Protein AF-A0A8H7VP29-F1 (afdb_monomer_lite)

Secondary structure (DSSP, 8-state):
-B-TTT--B-SSSS-HHHHHHHHHHHHHHHHHHHHHHHHHHHHHHHHHHHHHHHHHHHHHHHHHHHHHHHHHHHHHHHHHHHHHHHHHHHHHHHHHHHHHHHHHHHHHHHHHHHHHHHHHHHHHHHHHHHHHHHHHHHHHHHHHHHHHHHTT-EE-----S--------------------------------------------------------PPP-------------PPEEETTEEE---GGGGGGS-HHHHHHHHHHHHHHHHHHHHHHT---SS-EEEETTEEEEPP---------

Radius of gyration: 70.3 Å; chains: 1; bounding box: 151×64×186 Å

Structure (mmCIF, N/CA/C/O backbone):
data_AF-A0A8H7VP29-F1
#
_entry.id   AF-A0A8H7VP29-F1
#
loop_
_atom_site.group_PDB
_atom_site.id
_atom_site.type_symbol
_atom_site.label_atom_id
_atom_site.label_alt_id
_atom_site.label_comp_id
_atom_site.label_asym_id
_atom_site.label_entity_id
_atom_site.label_seq_id
_atom_site.pdbx_PDB_ins_code
_atom_site.Cartn_x
_atom_site.Cartn_y
_atom_site.Cartn_z
_atom_site.occupancy
_atom_site.B_iso_or_equiv
_atom_site.auth_seq_id
_atom_site.auth_comp_id
_atom_site.auth_asym_id
_atom_site.auth_atom_id
_atom_site.pdbx_PDB_model_num
ATOM 1 N N . MET A 1 1 ? -76.893 -8.891 110.267 1.00 80.19 1 MET A N 1
ATOM 2 C CA . MET A 1 1 ? -75.498 -9.265 109.960 1.00 80.19 1 MET A CA 1
ATOM 3 C C . MET A 1 1 ? -74.760 -7.973 109.669 1.00 80.19 1 MET A C 1
ATOM 5 O O . MET A 1 1 ? -75.314 -7.124 108.980 1.00 80.19 1 MET A O 1
ATOM 9 N N . GLU A 1 2 ? -73.594 -7.752 110.260 1.00 86.94 2 GLU A N 1
ATOM 10 C CA . GLU A 1 2 ? -72.829 -6.523 110.017 1.00 86.94 2 GLU A CA 1
ATOM 11 C C . GLU A 1 2 ? -72.180 -6.573 108.628 1.00 86.94 2 GLU A C 1
ATOM 13 O O . GLU A 1 2 ? -71.712 -7.627 108.197 1.00 86.94 2 GLU A O 1
ATOM 18 N N . CYS A 1 3 ? -72.187 -5.450 107.903 1.00 91.06 3 CYS A N 1
ATOM 19 C CA . CYS A 1 3 ? -71.468 -5.329 106.636 1.00 91.06 3 CYS A CA 1
ATOM 20 C C . CYS A 1 3 ? -69.964 -5.462 106.888 1.00 91.06 3 CYS A C 1
ATOM 22 O O . CYS A 1 3 ? -69.424 -4.726 107.706 1.00 91.06 3 CYS A O 1
ATOM 24 N N . HIS A 1 4 ? -69.268 -6.325 106.148 1.00 91.12 4 HIS A N 1
ATOM 25 C CA . HIS A 1 4 ? -67.841 -6.570 106.394 1.00 91.12 4 HIS A CA 1
ATOM 26 C C . HIS A 1 4 ? -66.938 -5.330 106.223 1.00 91.12 4 HIS A C 1
ATOM 28 O O . HIS A 1 4 ? -65.874 -5.269 106.824 1.00 91.12 4 HIS A O 1
ATOM 34 N N . TYR A 1 5 ? -67.351 -4.341 105.423 1.00 90.62 5 TYR A N 1
ATOM 35 C CA . TYR A 1 5 ? -66.516 -3.176 105.101 1.00 90.62 5 TYR A CA 1
ATOM 36 C C . TYR A 1 5 ? -66.807 -1.932 105.943 1.00 90.62 5 TYR A C 1
ATOM 38 O O . TYR A 1 5 ? -65.893 -1.177 106.247 1.00 90.62 5 TYR A O 1
ATOM 46 N N . CYS A 1 6 ? -68.070 -1.687 106.294 1.00 93.75 6 CYS A N 1
ATOM 47 C CA . CYS A 1 6 ? -68.470 -0.490 107.047 1.00 93.75 6 CYS A CA 1
ATOM 48 C C . CYS A 1 6 ? -69.137 -0.809 108.388 1.00 93.75 6 CYS A C 1
ATOM 50 O O . CYS A 1 6 ? -69.622 0.100 109.054 1.00 93.75 6 CYS A O 1
ATOM 52 N N . HIS A 1 7 ? -69.215 -2.093 108.748 1.00 91.31 7 HIS A N 1
ATOM 53 C CA . HIS A 1 7 ? -69.746 -2.613 110.011 1.00 91.31 7 HIS A CA 1
ATOM 54 C C . HIS A 1 7 ? -71.196 -2.214 110.349 1.00 91.31 7 HIS A C 1
ATOM 56 O O . HIS A 1 7 ? -71.680 -2.479 111.442 1.00 91.31 7 HIS A O 1
ATOM 62 N N . THR A 1 8 ? -71.957 -1.644 109.406 1.00 90.50 8 THR A N 1
ATOM 63 C CA . THR A 1 8 ? -73.380 -1.329 109.627 1.00 90.50 8 THR A CA 1
ATOM 64 C C . THR A 1 8 ? -74.256 -2.580 109.569 1.00 90.50 8 THR A C 1
ATOM 66 O O . THR A 1 8 ? -74.114 -3.425 108.676 1.00 90.50 8 THR A O 1
ATOM 69 N N . LEU A 1 9 ? -75.208 -2.682 110.503 1.00 83.44 9 LEU A N 1
ATOM 70 C CA . LEU A 1 9 ? -76.165 -3.785 110.593 1.00 83.44 9 LEU A CA 1
ATOM 71 C C . LEU A 1 9 ? -77.130 -3.769 109.402 1.00 83.44 9 LEU A C 1
ATOM 73 O O . LEU A 1 9 ? -77.979 -2.893 109.276 1.00 83.44 9 LEU A O 1
ATOM 77 N N . ASN A 1 10 ? -77.013 -4.772 108.533 1.00 83.25 10 ASN A N 1
ATOM 78 C CA . ASN A 1 10 ? -77.854 -4.943 107.354 1.00 83.25 10 ASN A CA 1
ATOM 79 C C . ASN A 1 10 ? -78.443 -6.365 107.303 1.00 83.25 10 ASN A C 1
ATOM 81 O O . ASN A 1 10 ? -77.998 -7.294 107.988 1.00 83.25 10 ASN A O 1
ATOM 85 N N . ARG A 1 11 ? -79.475 -6.562 106.471 1.00 86.44 11 ARG A N 1
ATOM 86 C CA . ARG A 1 11 ? -80.088 -7.891 106.268 1.00 86.44 11 ARG A CA 1
ATOM 87 C C . ARG A 1 11 ? -79.209 -8.830 105.422 1.00 86.44 11 ARG A C 1
ATOM 89 O O . ARG A 1 11 ? -79.386 -10.040 105.489 1.00 86.44 11 ARG A O 1
ATOM 96 N N . LYS A 1 12 ? -78.271 -8.283 104.640 1.00 86.81 12 LYS A N 1
ATOM 97 C CA . LYS A 1 12 ? -77.313 -9.005 103.779 1.00 86.81 12 LYS A CA 1
ATOM 98 C C . LYS A 1 12 ? -75.881 -8.814 104.304 1.00 86.81 12 LYS A C 1
ATOM 100 O O . LYS A 1 12 ? -75.621 -7.811 104.961 1.00 86.81 12 LYS A O 1
ATOM 105 N N . PHE A 1 13 ? -74.964 -9.731 103.973 1.00 88.38 13 PHE A N 1
ATOM 106 C CA . PHE A 1 13 ? -73.544 -9.685 104.383 1.00 88.38 13 PHE A CA 1
ATOM 107 C C . PHE A 1 13 ? -72.780 -8.437 103.902 1.00 88.38 13 PHE A C 1
ATOM 109 O O . PHE A 1 13 ? -71.797 -8.035 104.517 1.00 88.38 13 PHE A O 1
ATOM 116 N N . TYR A 1 14 ? -73.250 -7.800 102.827 1.00 90.81 14 TYR A N 1
ATOM 117 C CA . TYR A 1 14 ? -72.701 -6.554 102.297 1.00 90.81 14 TYR A CA 1
ATOM 118 C C . TYR A 1 14 ? -73.832 -5.551 102.080 1.00 90.81 14 TYR A C 1
ATOM 120 O O . TYR A 1 14 ? -74.906 -5.911 101.582 1.00 90.81 14 TYR A O 1
ATOM 128 N N . CYS A 1 15 ? -73.605 -4.287 102.436 1.00 92.94 15 CYS A N 1
ATOM 129 C CA . CYS A 1 15 ? -74.536 -3.219 102.094 1.00 92.94 15 CYS A CA 1
ATOM 130 C C . CYS A 1 15 ? -74.358 -2.809 100.620 1.00 92.94 15 CYS A C 1
ATOM 132 O O . CYS A 1 15 ? -73.286 -2.967 100.032 1.00 92.94 15 CYS A O 1
ATOM 134 N N . ARG A 1 16 ? -75.423 -2.277 100.005 1.00 92.75 16 ARG A N 1
ATOM 135 C CA . ARG A 1 16 ? -75.423 -1.865 98.589 1.00 92.75 16 ARG A CA 1
ATOM 136 C C . ARG A 1 16 ? -74.341 -0.824 98.284 1.00 92.75 16 ARG A C 1
ATOM 138 O O . ARG A 1 16 ? -73.772 -0.867 97.200 1.00 92.75 16 ARG A O 1
ATOM 145 N N . GLN A 1 17 ? -74.071 0.075 99.232 1.00 91.94 17 GLN A N 1
ATOM 146 C CA . GLN A 1 17 ? -73.087 1.141 99.068 1.00 91.94 17 GLN A CA 1
ATOM 147 C C . GLN A 1 17 ? -71.664 0.576 98.987 1.00 91.94 17 GLN A C 1
ATOM 149 O O . GLN A 1 17 ? -71.007 0.781 97.978 1.00 91.94 17 GLN A O 1
ATOM 154 N N . CYS A 1 18 ? -71.241 -0.251 99.952 1.00 93.12 18 CYS A N 1
ATOM 155 C CA . CYS A 1 18 ? -69.899 -0.845 99.933 1.00 93.12 18 CYS A CA 1
ATOM 156 C C . CYS A 1 18 ? -69.649 -1.750 98.719 1.00 93.12 18 CYS A C 1
ATOM 158 O O . CYS A 1 18 ? -68.529 -1.800 98.220 1.00 93.12 18 CYS A O 1
ATOM 160 N N . LEU A 1 19 ? -70.673 -2.466 98.236 1.00 94.31 19 LEU A N 1
ATOM 161 C CA . LEU A 1 19 ? -70.544 -3.273 97.020 1.00 94.31 19 LEU A CA 1
ATOM 162 C C . LEU A 1 19 ? -70.349 -2.389 95.779 1.00 94.31 19 LEU A C 1
ATOM 164 O O . LEU A 1 19 ? -69.527 -2.710 94.927 1.00 94.31 19 LEU A O 1
ATOM 168 N N . LYS A 1 20 ? -71.091 -1.278 95.692 1.00 95.56 20 LYS A N 1
ATOM 169 C CA . LYS A 1 20 ? -70.961 -0.306 94.604 1.00 95.56 20 LYS A CA 1
ATOM 170 C C . LYS A 1 20 ? -69.590 0.370 94.636 1.00 95.56 20 LYS A C 1
ATOM 172 O O . LYS A 1 20 ? -68.909 0.351 93.624 1.00 95.56 20 LYS A O 1
ATOM 177 N N . ASP A 1 21 ? -69.149 0.840 95.802 1.00 94.00 21 ASP A N 1
ATOM 178 C CA . ASP A 1 21 ? -67.840 1.481 95.967 1.00 94.00 21 ASP A CA 1
ATOM 179 C C . ASP A 1 21 ? -66.691 0.527 95.580 1.00 94.00 21 ASP A C 1
ATOM 181 O O . ASP A 1 21 ? -65.730 0.935 94.931 1.00 94.00 21 ASP A O 1
ATOM 185 N N . LYS A 1 22 ? -66.790 -0.771 95.921 1.00 94.62 22 LYS A N 1
ATOM 186 C CA . LYS A 1 22 ? -65.796 -1.778 95.508 1.00 94.62 22 LYS A CA 1
ATOM 187 C C . LYS A 1 22 ? -65.849 -2.115 94.023 1.00 94.62 22 LYS A C 1
ATOM 189 O O . LYS A 1 22 ? -64.792 -2.291 93.424 1.00 94.62 22 LYS A O 1
ATOM 194 N N . LEU A 1 23 ? -67.041 -2.200 93.437 1.00 95.69 23 LEU A N 1
ATOM 195 C CA . LEU A 1 23 ? -67.199 -2.392 91.997 1.00 95.69 23 LEU A CA 1
ATOM 196 C C . LEU A 1 23 ? -66.634 -1.194 91.221 1.00 95.69 23 LEU A C 1
ATOM 198 O O . LEU A 1 23 ? -65.920 -1.394 90.246 1.00 95.69 23 LEU A O 1
ATOM 202 N N . ASP A 1 24 ? -66.894 0.028 91.687 1.00 95.69 24 ASP A N 1
ATOM 203 C CA . ASP A 1 24 ? -66.372 1.264 91.100 1.00 95.69 24 ASP A CA 1
ATOM 204 C C . ASP A 1 24 ? -64.840 1.341 91.247 1.00 95.69 24 ASP A C 1
ATOM 206 O O . ASP A 1 24 ? -64.156 1.670 90.281 1.00 95.69 24 ASP A O 1
ATOM 210 N N . SER A 1 25 ? -64.281 0.943 92.400 1.00 95.75 25 SER A N 1
ATOM 211 C CA . SER A 1 25 ? -62.826 0.806 92.604 1.00 95.75 25 SER A CA 1
ATOM 212 C C . SER A 1 25 ? -62.203 -0.203 91.636 1.00 95.75 25 SER A C 1
ATOM 214 O O . SER A 1 25 ? -61.220 0.115 90.976 1.00 95.75 25 SER A O 1
ATOM 216 N N . HIS A 1 26 ? -62.790 -1.398 91.507 1.00 96.50 26 HIS A N 1
ATOM 217 C CA . HIS A 1 26 ? -62.304 -2.436 90.594 1.00 96.50 26 HIS A CA 1
ATOM 218 C C . HIS A 1 26 ? -62.418 -2.008 89.125 1.00 96.50 26 HIS A C 1
ATOM 220 O O . HIS A 1 26 ? -61.502 -2.230 88.342 1.00 96.50 26 HIS A O 1
ATOM 226 N N . ASN A 1 27 ? -63.519 -1.360 88.736 1.00 97.06 27 ASN A N 1
ATOM 227 C CA . ASN A 1 27 ? -63.661 -0.793 87.396 1.00 97.06 27 ASN A CA 1
ATOM 228 C C . ASN A 1 27 ? -62.629 0.317 87.150 1.00 97.06 27 ASN A C 1
ATOM 230 O O . ASN A 1 27 ? -62.085 0.402 86.054 1.00 97.06 27 ASN A O 1
ATOM 234 N N . GLY A 1 28 ? -62.320 1.130 88.163 1.00 97.06 28 GLY A N 1
ATOM 235 C CA . GLY A 1 28 ? -61.237 2.112 88.107 1.00 97.06 28 GLY A CA 1
ATOM 236 C C . GLY A 1 28 ? -59.867 1.466 87.881 1.00 97.06 28 GLY A C 1
ATOM 237 O O . GLY A 1 28 ? -59.122 1.915 87.013 1.00 97.06 28 GLY A O 1
ATOM 238 N N . GLU A 1 29 ? -59.559 0.385 88.601 1.00 96.81 29 GLU A N 1
ATOM 239 C CA . GLU A 1 29 ? -58.338 -0.412 88.410 1.00 96.81 29 GLU A CA 1
ATOM 240 C C . GLU A 1 29 ? -58.286 -1.052 87.012 1.00 96.81 29 GLU A C 1
ATOM 242 O O . GLU A 1 29 ? -57.253 -0.989 86.349 1.00 96.81 29 GLU A O 1
ATOM 247 N N . LEU A 1 30 ? -59.401 -1.601 86.511 1.00 97.25 30 LEU A N 1
ATOM 248 C CA . LEU A 1 30 ? -59.477 -2.146 85.150 1.00 97.25 30 LEU A CA 1
ATOM 249 C C . LEU A 1 30 ? -59.204 -1.081 84.087 1.00 97.25 30 LEU A C 1
ATOM 251 O O . LEU A 1 30 ? -58.431 -1.336 83.169 1.00 97.25 30 LEU A O 1
ATOM 255 N N . VAL A 1 31 ? -59.783 0.114 84.222 1.00 97.31 31 VAL A N 1
ATOM 256 C CA . VAL A 1 31 ? -59.527 1.225 83.294 1.00 97.31 31 VAL A CA 1
ATOM 257 C C . VAL A 1 31 ? -58.051 1.633 83.328 1.00 97.31 31 VAL A C 1
ATOM 259 O O . VAL A 1 31 ? -57.465 1.887 82.278 1.00 97.31 31 VAL A O 1
ATOM 262 N N . GLN A 1 32 ? -57.415 1.656 84.505 1.00 96.44 32 GLN A N 1
ATOM 263 C CA . GLN A 1 32 ? -55.972 1.913 84.607 1.00 96.44 32 GLN A CA 1
ATOM 264 C C . GLN A 1 32 ? -55.152 0.834 83.889 1.00 96.44 32 GLN A C 1
ATOM 266 O O . GLN A 1 32 ? -54.273 1.168 83.094 1.00 96.44 32 GLN A O 1
ATOM 271 N N . LEU A 1 33 ? -55.480 -0.445 84.094 1.00 97.12 33 LEU A N 1
ATOM 272 C CA . LEU A 1 33 ? -54.817 -1.562 83.416 1.00 97.12 33 LEU A CA 1
ATOM 273 C C . LEU A 1 33 ? -55.028 -1.535 81.896 1.00 97.12 33 LEU A C 1
ATOM 275 O O . LEU A 1 33 ? -54.110 -1.865 81.146 1.00 97.12 33 LEU A O 1
ATOM 279 N N . GLU A 1 34 ? -56.203 -1.126 81.416 1.00 97.25 34 GLU A N 1
ATOM 280 C CA . GLU A 1 34 ? -56.470 -0.945 79.985 1.00 97.25 34 GLU A CA 1
ATOM 281 C C . GLU A 1 34 ? -55.611 0.171 79.386 1.00 97.25 34 GLU A C 1
ATOM 283 O O . GLU A 1 34 ? -55.006 -0.026 78.331 1.00 97.25 34 GLU A O 1
ATOM 288 N N . VAL A 1 35 ? -55.483 1.307 80.080 1.00 97.44 35 VAL A N 1
ATOM 289 C CA . VAL A 1 35 ? -54.612 2.414 79.655 1.00 97.44 35 VAL A CA 1
ATOM 290 C C . VAL A 1 35 ? -53.144 1.981 79.626 1.00 97.44 35 VAL A C 1
ATOM 292 O O . VAL A 1 35 ? -52.433 2.286 78.666 1.00 97.44 35 VAL A O 1
ATOM 295 N N . GLU A 1 36 ? -52.676 1.248 80.638 1.00 97.75 36 GLU A N 1
ATOM 296 C CA . GLU A 1 36 ? -51.312 0.711 80.668 1.00 97.75 36 GLU A CA 1
ATOM 297 C C . GLU A 1 36 ? -51.071 -0.311 79.553 1.00 97.75 36 GLU A C 1
ATOM 299 O O . GLU A 1 36 ? -50.054 -0.234 78.857 1.00 97.75 36 GLU A O 1
ATOM 304 N N . ARG A 1 37 ? -52.022 -1.223 79.315 1.00 98.00 37 ARG A N 1
ATOM 305 C CA . ARG A 1 37 ? -51.973 -2.170 78.194 1.00 98.00 37 ARG A CA 1
ATOM 306 C C . ARG A 1 37 ? -51.872 -1.429 76.868 1.00 98.00 37 ARG A C 1
ATOM 308 O O . ARG A 1 37 ? -51.001 -1.749 76.066 1.00 98.00 37 ARG A O 1
ATOM 315 N N . ASP A 1 38 ? -52.736 -0.449 76.627 1.00 97.81 38 ASP A N 1
ATOM 316 C CA . ASP A 1 38 ? -52.759 0.291 75.365 1.00 97.81 38 ASP A CA 1
ATOM 317 C C . ASP A 1 38 ? -51.483 1.107 75.174 1.00 97.81 38 ASP A C 1
ATOM 319 O O . ASP A 1 38 ? -50.949 1.173 74.065 1.00 97.81 38 ASP A O 1
ATOM 323 N N . LYS A 1 39 ? -50.927 1.662 76.256 1.00 97.94 39 LYS A N 1
ATOM 324 C CA . LYS A 1 39 ? -49.611 2.301 76.238 1.00 97.94 39 LYS A CA 1
ATOM 325 C C . LYS A 1 39 ? -48.518 1.313 75.815 1.00 97.94 39 LYS A C 1
ATOM 327 O O . LYS A 1 39 ? -47.787 1.605 74.871 1.00 97.94 39 LYS A O 1
ATOM 332 N N . LEU A 1 40 ? -48.447 0.135 76.436 1.00 97.88 40 LEU A N 1
ATOM 333 C CA . LEU A 1 40 ? -47.457 -0.895 76.094 1.00 97.88 40 LEU A CA 1
ATOM 334 C C . LEU A 1 40 ? -47.639 -1.433 74.667 1.00 97.88 40 LEU A C 1
ATOM 336 O O . LEU A 1 40 ? -46.660 -1.628 73.948 1.00 97.88 40 LEU A O 1
ATOM 340 N N . VAL A 1 41 ? -48.882 -1.632 74.218 1.00 97.69 41 VAL A N 1
ATOM 341 C CA . VAL A 1 41 ? -49.198 -2.044 72.841 1.00 97.69 41 VAL A CA 1
ATOM 342 C C . VAL A 1 41 ? -48.759 -0.972 71.844 1.00 97.69 41 VAL A C 1
ATOM 344 O O . VAL A 1 41 ? -48.171 -1.301 70.813 1.00 97.69 41 VAL A O 1
ATOM 347 N N . ASN A 1 42 ? -48.981 0.308 72.151 1.00 97.62 42 ASN A N 1
ATOM 348 C CA . ASN A 1 42 ? -48.536 1.417 71.312 1.00 97.62 42 ASN A CA 1
ATOM 349 C C . ASN A 1 42 ? -47.005 1.519 71.251 1.00 97.62 42 ASN A C 1
ATOM 351 O O . ASN A 1 42 ? -46.455 1.691 70.161 1.00 97.62 42 ASN A O 1
ATOM 355 N N . GLU A 1 43 ? -46.310 1.367 72.379 1.00 97.88 43 GLU A N 1
ATOM 356 C CA . GLU A 1 43 ? -44.842 1.337 72.438 1.00 97.88 43 GLU A CA 1
ATOM 357 C C . GLU A 1 43 ? -44.274 0.156 71.631 1.00 97.88 43 GLU A C 1
ATOM 359 O O . GLU A 1 43 ? -43.388 0.341 70.789 1.00 97.88 43 GLU A O 1
ATOM 364 N N . ALA A 1 44 ? -44.845 -1.042 71.787 1.00 97.50 44 ALA A N 1
ATOM 365 C CA . ALA A 1 44 ? -44.473 -2.218 71.003 1.00 97.50 44 ALA A CA 1
ATOM 366 C C . ALA A 1 44 ? -44.733 -2.011 69.501 1.00 97.50 44 ALA A C 1
ATOM 368 O O . ALA A 1 44 ? -43.877 -2.323 68.669 1.00 97.50 44 ALA A O 1
ATOM 369 N N . ALA A 1 45 ? -45.875 -1.427 69.128 1.00 96.81 45 ALA A N 1
ATOM 370 C CA . ALA A 1 45 ? -46.199 -1.118 67.737 1.00 96.81 45 ALA A CA 1
ATOM 371 C C . ALA A 1 45 ? -45.226 -0.092 67.132 1.00 96.81 45 ALA A C 1
ATOM 373 O O . ALA A 1 45 ? -44.816 -0.235 65.975 1.00 96.81 45 ALA A O 1
ATOM 374 N N . GLN A 1 46 ? -44.816 0.925 67.896 1.00 96.88 46 GLN A N 1
ATOM 375 C CA . GLN A 1 46 ? -43.791 1.880 67.466 1.00 96.88 46 GLN A CA 1
ATOM 376 C C . GLN A 1 46 ? -42.431 1.199 67.271 1.00 96.88 46 GLN A C 1
ATOM 378 O O . GLN A 1 46 ? -41.775 1.434 66.252 1.00 96.88 46 GLN A O 1
ATOM 383 N N . PHE A 1 47 ? -42.037 0.308 68.183 1.00 97.25 47 PHE A N 1
ATOM 384 C CA . PHE A 1 47 ? -40.798 -0.459 68.067 1.00 97.25 47 PHE A CA 1
ATOM 385 C C . PHE A 1 47 ? -40.795 -1.404 66.852 1.00 97.25 47 PHE A C 1
ATOM 387 O O . PHE A 1 47 ? -39.801 -1.508 66.128 1.00 97.25 47 PHE A O 1
ATOM 394 N N . VAL A 1 48 ? -41.920 -2.061 66.557 1.00 96.75 48 VAL A N 1
ATOM 395 C CA . VAL A 1 48 ? -42.060 -2.903 65.357 1.00 96.75 48 VAL A CA 1
ATOM 396 C C . VAL A 1 48 ? -41.969 -2.060 64.084 1.00 96.75 48 VAL A C 1
ATOM 398 O O . VAL A 1 48 ? -41.295 -2.465 63.133 1.00 96.75 48 VAL A O 1
ATOM 401 N N . LYS A 1 49 ? -42.580 -0.868 64.053 1.00 96.31 49 LYS A N 1
ATOM 402 C CA . LYS A 1 49 ? -42.491 0.057 62.908 1.00 96.31 49 LYS A CA 1
ATOM 403 C C . LYS A 1 49 ? -41.053 0.526 62.664 1.00 96.31 49 LYS A C 1
ATOM 405 O O . LYS A 1 49 ? -40.588 0.480 61.523 1.00 96.31 49 LYS A O 1
ATOM 410 N N . SER A 1 50 ? -40.329 0.927 63.711 1.00 95.50 50 SER A N 1
ATOM 411 C CA . SER A 1 50 ? -38.929 1.361 63.587 1.00 95.50 50 SER A CA 1
ATOM 412 C C . SER A 1 50 ? -38.014 0.213 63.137 1.00 95.50 50 SER A C 1
ATOM 414 O O . SER A 1 50 ? -37.212 0.382 62.214 1.00 95.50 50 SER A O 1
ATOM 416 N N . THR A 1 51 ? -38.206 -0.984 63.696 1.00 96.69 51 THR A N 1
ATOM 417 C CA . THR A 1 51 ? -37.468 -2.198 63.313 1.00 96.69 51 THR A CA 1
ATOM 418 C C . THR A 1 51 ? -37.764 -2.612 61.869 1.00 96.69 51 THR A C 1
ATOM 420 O O . THR A 1 51 ? -36.849 -2.989 61.137 1.00 96.69 51 THR A O 1
ATOM 423 N N . SER A 1 52 ? -39.016 -2.502 61.415 1.00 96.19 52 SER A N 1
ATOM 424 C CA . SER A 1 52 ? -39.409 -2.821 60.033 1.00 96.19 52 SER A CA 1
ATOM 425 C C . SER A 1 52 ? -38.733 -1.890 59.026 1.00 96.19 52 SER A C 1
ATOM 427 O O . SER A 1 52 ? -38.169 -2.363 58.039 1.00 96.19 52 SER A O 1
ATOM 429 N N . ARG A 1 53 ? -38.686 -0.582 59.320 1.00 95.69 53 ARG A N 1
ATOM 430 C CA . ARG A 1 53 ? -37.941 0.392 58.507 1.00 95.69 53 ARG A CA 1
ATOM 431 C C . ARG A 1 53 ? -36.454 0.053 58.452 1.00 95.69 53 ARG A C 1
ATOM 433 O O . ARG A 1 53 ? -35.850 0.110 57.385 1.00 95.69 53 ARG A O 1
ATOM 440 N N . MET A 1 54 ? -35.862 -0.333 59.582 1.00 96.44 54 MET A N 1
ATOM 441 C CA . MET A 1 54 ? -34.465 -0.758 59.611 1.00 96.44 54 MET A CA 1
ATOM 442 C C . MET A 1 54 ? -34.248 -1.990 58.722 1.00 96.44 54 MET A C 1
ATOM 444 O O . MET A 1 54 ? -33.375 -1.963 57.863 1.00 96.44 54 MET A O 1
ATOM 448 N N . ARG A 1 55 ? -35.077 -3.035 58.837 1.00 96.75 55 ARG A N 1
ATOM 449 C CA . ARG A 1 55 ? -34.982 -4.232 57.977 1.00 96.75 55 ARG A CA 1
ATOM 450 C C . ARG A 1 55 ? -35.096 -3.900 56.489 1.00 96.75 55 ARG A C 1
ATOM 452 O O . ARG A 1 55 ? -34.334 -4.450 55.697 1.00 96.75 55 ARG A O 1
ATOM 459 N N . GLN A 1 56 ? -35.988 -2.981 56.121 1.00 97.25 56 GLN A N 1
ATOM 460 C CA . GLN A 1 56 ? -36.110 -2.507 54.743 1.00 97.25 56 GLN A CA 1
ATOM 461 C C . GLN A 1 56 ? -34.807 -1.857 54.259 1.00 97.25 56 GLN A C 1
ATOM 463 O O . GLN A 1 56 ? -34.268 -2.272 53.236 1.00 97.25 56 GLN A O 1
ATOM 468 N N . LEU A 1 57 ? -34.245 -0.919 55.028 1.00 96.94 57 LEU A N 1
ATOM 469 C CA . LEU A 1 57 ? -32.975 -0.266 54.683 1.00 96.94 57 LEU A CA 1
ATOM 470 C C . LEU A 1 57 ? -31.819 -1.269 54.564 1.00 96.94 57 LEU A C 1
ATOM 472 O O . LEU A 1 57 ? -30.960 -1.138 53.693 1.00 96.94 57 LEU A O 1
ATOM 476 N N . TRP A 1 58 ? -31.793 -2.295 55.415 1.00 97.88 58 TRP A N 1
ATOM 477 C CA . TRP A 1 58 ? -30.802 -3.368 55.326 1.00 97.88 58 TRP A CA 1
ATOM 478 C C . TRP A 1 58 ? -30.967 -4.207 54.054 1.00 97.88 58 TRP A C 1
ATOM 480 O O . TRP A 1 58 ? -29.967 -4.516 53.404 1.00 97.88 58 TRP A O 1
ATOM 490 N N . SER A 1 59 ? -32.202 -4.534 53.667 1.00 97.62 59 SER A N 1
ATOM 491 C CA . SER A 1 59 ? -32.491 -5.234 52.411 1.00 97.62 59 SER A CA 1
ATOM 492 C C . SER A 1 59 ? -32.092 -4.397 51.190 1.00 97.62 59 SER A C 1
ATOM 494 O O . SER A 1 59 ? -31.378 -4.889 50.317 1.00 97.62 59 SER A O 1
ATOM 496 N N . GLU A 1 60 ? -32.445 -3.110 51.162 1.00 98.06 60 GLU A N 1
ATOM 497 C CA . GLU A 1 60 ? -32.065 -2.174 50.094 1.00 98.06 60 GLU A CA 1
ATOM 498 C C . GLU A 1 60 ? -30.542 -2.017 49.983 1.00 98.06 60 GLU A C 1
ATOM 500 O O . GLU A 1 60 ? -29.979 -2.062 48.882 1.00 98.06 60 GLU A O 1
ATOM 505 N N . LYS A 1 61 ? -29.848 -1.909 51.123 1.00 98.19 61 LYS A N 1
ATOM 506 C CA . LYS A 1 61 ? -28.382 -1.884 51.180 1.00 98.19 61 LYS A CA 1
ATOM 507 C C . LYS A 1 61 ? -27.789 -3.176 50.625 1.00 98.19 61 LYS A C 1
ATOM 509 O O . LYS A 1 61 ? -26.845 -3.120 49.839 1.00 98.19 61 LYS A O 1
ATOM 514 N N . HIS A 1 62 ? -28.329 -4.334 51.001 1.00 98.19 62 HIS A N 1
ATOM 515 C CA . HIS A 1 62 ? -27.848 -5.622 50.505 1.00 98.19 62 HIS A CA 1
ATOM 516 C C . HIS A 1 62 ? -28.068 -5.771 48.991 1.00 98.19 62 HIS A C 1
ATOM 518 O O . HIS A 1 62 ? -27.153 -6.182 48.275 1.00 98.19 62 HIS A O 1
ATOM 524 N N . ASN A 1 63 ? -29.227 -5.341 48.484 1.00 98.25 63 ASN A N 1
ATOM 525 C CA . ASN A 1 63 ? -29.526 -5.302 47.052 1.00 98.25 63 ASN A CA 1
ATOM 526 C C . ASN A 1 63 ? -28.562 -4.378 46.297 1.00 98.25 63 ASN A C 1
ATOM 528 O O . ASN A 1 63 ? -28.014 -4.764 45.266 1.00 98.25 63 ASN A O 1
ATOM 532 N N . SER A 1 64 ? -28.284 -3.193 46.841 1.00 98.19 64 SER A N 1
ATOM 533 C CA . SER A 1 64 ? -27.323 -2.248 46.261 1.00 98.19 64 SER A CA 1
ATOM 534 C C . SER A 1 64 ? -25.911 -2.834 46.216 1.00 98.19 64 SER A C 1
ATOM 536 O O . SER A 1 64 ? -25.243 -2.747 45.189 1.00 98.19 64 SER A O 1
ATOM 538 N N . ILE A 1 65 ? -25.472 -3.507 47.286 1.00 98.25 65 ILE A N 1
ATOM 539 C CA . ILE A 1 65 ? -24.182 -4.213 47.322 1.00 98.25 65 ILE A CA 1
ATOM 540 C C . ILE A 1 65 ? -24.135 -5.321 46.261 1.00 98.25 65 ILE A C 1
ATOM 542 O O . ILE A 1 65 ? -23.133 -5.450 45.561 1.00 98.25 65 ILE A O 1
ATOM 546 N N . SER A 1 66 ? -25.205 -6.105 46.114 1.00 98.31 66 SER A N 1
ATOM 547 C CA . SER A 1 66 ? -25.305 -7.153 45.088 1.00 98.31 66 SER A CA 1
ATOM 548 C C . SER A 1 66 ? -25.217 -6.575 43.670 1.00 98.31 66 SER A C 1
ATOM 550 O O . SER A 1 66 ? -24.463 -7.078 42.837 1.00 98.31 66 SER A O 1
ATOM 552 N N . ASN A 1 67 ? -25.902 -5.460 43.410 1.00 98.44 67 ASN A N 1
ATOM 553 C CA . ASN A 1 67 ? -25.858 -4.776 42.118 1.00 98.44 67 ASN A CA 1
ATOM 554 C C . ASN A 1 67 ? -24.472 -4.195 41.814 1.00 98.44 67 ASN A C 1
ATOM 556 O O . ASN A 1 67 ? -23.985 -4.339 40.694 1.00 98.44 67 ASN A O 1
ATOM 560 N N . ILE A 1 68 ? -23.806 -3.600 42.810 1.00 98.38 68 ILE A N 1
ATOM 561 C CA . ILE A 1 68 ? -22.429 -3.109 42.667 1.00 98.38 68 ILE A CA 1
ATOM 562 C C . ILE A 1 68 ? -21.491 -4.266 42.319 1.00 98.38 68 ILE A C 1
ATOM 564 O O . ILE A 1 68 ? -20.698 -4.133 41.391 1.00 98.38 68 ILE A O 1
ATOM 568 N N . LYS A 1 69 ? -21.612 -5.418 42.994 1.00 98.44 69 LYS A N 1
ATOM 569 C CA . LYS A 1 69 ? -20.806 -6.610 42.684 1.00 98.44 69 LYS A CA 1
ATOM 570 C C . LYS A 1 69 ? -20.989 -7.057 41.232 1.00 98.44 69 LYS A C 1
ATOM 572 O O . LYS A 1 69 ? -20.002 -7.153 40.503 1.00 98.44 69 LYS A O 1
ATOM 577 N N . LYS A 1 70 ? -22.236 -7.204 40.773 1.00 98.44 70 LYS A N 1
ATOM 578 C CA . LYS A 1 70 ? -22.540 -7.556 39.374 1.00 98.44 70 LYS A CA 1
ATOM 579 C C . LYS A 1 70 ? -21.952 -6.548 38.382 1.00 98.44 70 LYS A C 1
ATOM 581 O O . LYS A 1 70 ? -21.337 -6.939 37.396 1.00 98.44 70 LYS A O 1
ATOM 586 N N . ALA A 1 71 ? -22.081 -5.249 38.657 1.00 98.25 71 ALA A N 1
ATOM 587 C CA . ALA A 1 71 ? -21.512 -4.205 37.806 1.00 98.25 71 ALA A CA 1
ATOM 588 C C . ALA A 1 71 ? -19.973 -4.250 37.774 1.00 98.25 71 ALA A C 1
ATOM 590 O O . ALA A 1 71 ? -19.366 -4.025 36.726 1.00 98.25 71 ALA A O 1
ATOM 591 N N . THR A 1 72 ? -19.323 -4.565 38.901 1.00 98.31 72 THR A N 1
ATOM 592 C CA . THR A 1 72 ? -17.863 -4.726 38.944 1.00 98.31 72 THR A CA 1
ATOM 593 C C . THR A 1 72 ? -17.382 -5.952 38.172 1.00 98.31 72 THR A C 1
ATOM 595 O O . THR A 1 72 ? -16.377 -5.853 37.469 1.00 98.31 72 THR A O 1
ATOM 598 N N . GLU A 1 73 ? -18.103 -7.072 38.243 1.00 98.56 73 GLU A N 1
ATOM 599 C CA . GLU A 1 73 ? -17.806 -8.285 37.472 1.00 98.56 73 GLU A CA 1
ATOM 600 C C . GLU A 1 73 ? -17.963 -8.034 35.968 1.00 98.56 73 GLU A C 1
ATOM 602 O O . GLU A 1 73 ? -17.072 -8.363 35.182 1.00 98.56 73 GLU A O 1
ATOM 607 N N . GLU A 1 74 ? -19.039 -7.356 35.568 1.00 98.38 74 GLU A N 1
ATOM 608 C CA . GLU A 1 74 ? -19.284 -7.003 34.171 1.00 98.38 74 GLU A CA 1
ATOM 609 C C . GLU A 1 74 ? -18.209 -6.058 33.620 1.00 98.38 74 GLU A C 1
ATOM 611 O O . GLU A 1 74 ? -17.663 -6.278 32.538 1.00 98.38 74 GLU A O 1
ATOM 616 N N . LYS A 1 75 ? -17.811 -5.049 34.403 1.00 98.38 75 LYS A N 1
ATOM 617 C CA . LYS A 1 75 ? -16.692 -4.167 34.048 1.00 98.38 75 LYS A CA 1
ATOM 618 C C . LYS A 1 75 ? -15.395 -4.956 33.840 1.00 98.38 75 LYS A C 1
ATOM 620 O O . LYS A 1 75 ? -14.648 -4.672 32.904 1.00 98.38 75 LYS A O 1
ATOM 625 N N . GLN A 1 76 ? -15.106 -5.937 34.697 1.00 98.62 76 GLN A N 1
ATOM 626 C CA . GLN A 1 76 ? -13.924 -6.789 34.538 1.00 98.62 76 GLN A CA 1
ATOM 627 C C . GLN A 1 76 ? -14.003 -7.649 33.273 1.00 98.62 76 GLN A C 1
ATOM 629 O O . GLN A 1 76 ? -12.991 -7.802 32.586 1.00 98.62 76 GLN A O 1
ATOM 634 N N . ARG A 1 77 ? -15.186 -8.179 32.942 1.00 98.69 77 ARG A N 1
ATOM 635 C CA . ARG A 1 77 ? -15.421 -8.937 31.706 1.00 98.69 77 ARG A CA 1
ATOM 636 C C . ARG A 1 77 ? -15.140 -8.083 30.469 1.00 98.69 77 ARG A C 1
ATOM 638 O O . ARG A 1 77 ? -14.293 -8.457 29.660 1.00 98.69 77 ARG A O 1
ATOM 645 N N . ILE A 1 78 ? -15.749 -6.900 30.387 1.00 98.38 78 ILE A N 1
ATOM 646 C CA . ILE A 1 78 ? -15.557 -5.959 29.272 1.00 98.38 78 ILE A CA 1
ATOM 647 C C . ILE A 1 78 ? -14.086 -5.538 29.147 1.00 98.38 78 ILE A C 1
ATOM 649 O O . ILE A 1 78 ? -13.551 -5.460 28.041 1.00 98.38 78 ILE A O 1
ATOM 653 N N . ASN A 1 79 ? -13.392 -5.303 30.265 1.00 98.19 79 ASN A N 1
ATOM 654 C CA . ASN A 1 79 ? -11.967 -4.967 30.235 1.00 98.19 79 ASN A CA 1
ATOM 655 C C . ASN A 1 79 ? -11.119 -6.095 29.629 1.00 98.19 79 ASN A C 1
ATOM 657 O O . ASN A 1 79 ? -10.273 -5.820 28.778 1.00 98.19 79 ASN A O 1
ATOM 661 N N . LYS A 1 80 ? -11.373 -7.357 29.999 1.00 98.56 80 LYS A N 1
ATOM 662 C CA . LYS A 1 80 ? -10.672 -8.517 29.420 1.00 98.56 80 LYS A CA 1
ATOM 663 C C . LYS A 1 80 ? -10.926 -8.643 27.916 1.00 98.56 80 LYS A C 1
ATOM 665 O O . LYS A 1 80 ? -9.991 -8.891 27.155 1.00 98.56 80 LYS A O 1
ATOM 670 N N . GLU A 1 81 ? -12.164 -8.436 27.476 1.00 98.44 81 GLU A N 1
ATOM 671 C CA . GLU A 1 81 ? -12.521 -8.452 26.051 1.00 98.44 81 GLU A CA 1
ATOM 672 C C . GLU A 1 81 ? -11.847 -7.307 25.279 1.00 98.44 81 GLU A C 1
ATOM 674 O O . GLU A 1 81 ? -11.289 -7.525 24.201 1.00 98.44 81 GLU A O 1
ATOM 679 N N . SER A 1 82 ? -11.814 -6.102 25.855 1.00 98.19 82 SER A N 1
ATOM 680 C CA . SER A 1 82 ? -11.125 -4.938 25.284 1.00 98.19 82 SER A CA 1
ATOM 681 C C . SER A 1 82 ? -9.620 -5.179 25.145 1.00 98.19 82 SER A C 1
ATOM 683 O O . SER A 1 82 ? -9.031 -4.891 24.101 1.00 98.19 82 SER A O 1
ATOM 685 N N . GLU A 1 83 ? -8.982 -5.769 26.156 1.00 98.56 83 GLU A N 1
ATOM 686 C CA . GLU A 1 83 ? -7.571 -6.157 26.094 1.00 98.56 83 GLU A CA 1
ATOM 687 C C . GLU A 1 83 ? -7.306 -7.218 25.020 1.00 98.56 83 GLU A C 1
ATOM 689 O O . GLU A 1 83 ? -6.338 -7.100 24.262 1.00 98.56 83 GLU A O 1
ATOM 694 N N . ALA A 1 84 ? -8.173 -8.227 24.904 1.00 98.50 84 ALA A N 1
ATOM 695 C CA . ALA A 1 84 ? -8.075 -9.239 23.855 1.00 98.50 84 ALA A CA 1
ATOM 696 C C . ALA A 1 84 ? -8.213 -8.618 22.453 1.00 98.50 84 ALA A C 1
ATOM 698 O O . ALA A 1 84 ? -7.411 -8.910 21.560 1.00 98.50 84 ALA A O 1
ATOM 699 N N . ALA A 1 85 ? -9.166 -7.700 22.265 1.00 98.00 85 ALA A N 1
ATOM 700 C CA . ALA A 1 85 ? -9.342 -6.968 21.015 1.00 98.00 85 ALA A CA 1
ATOM 701 C C . ALA A 1 85 ? -8.119 -6.096 20.678 1.00 98.00 85 ALA A C 1
ATOM 703 O O . ALA A 1 85 ? -7.648 -6.114 19.539 1.00 98.00 85 ALA A O 1
ATOM 704 N N . ARG A 1 86 ? -7.539 -5.391 21.663 1.00 98.56 86 ARG A N 1
ATOM 705 C CA . ARG A 1 86 ? -6.301 -4.607 21.480 1.00 98.56 86 ARG A CA 1
ATOM 706 C C . ARG A 1 86 ? -5.135 -5.485 21.026 1.00 98.56 86 ARG A C 1
ATOM 708 O O . ARG A 1 86 ? -4.444 -5.116 20.077 1.00 98.56 86 ARG A O 1
ATOM 715 N N . LYS A 1 87 ? -4.948 -6.658 21.642 1.00 98.62 87 LYS A N 1
ATOM 716 C CA . LYS A 1 87 ? -3.917 -7.632 21.236 1.00 98.62 87 LYS A CA 1
ATOM 717 C C . LYS A 1 87 ? -4.136 -8.117 19.802 1.00 98.62 87 LYS A C 1
ATOM 719 O O . LYS A 1 87 ? -3.192 -8.136 19.016 1.00 98.62 87 LYS A O 1
ATOM 724 N N . ARG A 1 88 ? -5.380 -8.432 19.426 1.00 98.56 88 ARG A N 1
ATOM 725 C CA . ARG A 1 88 ? -5.729 -8.832 18.052 1.00 98.56 88 ARG A CA 1
ATOM 726 C C . ARG A 1 88 ? -5.424 -7.727 17.038 1.00 98.56 88 ARG A C 1
ATOM 728 O O . ARG A 1 88 ? -4.847 -8.003 15.991 1.00 98.56 88 ARG A O 1
ATOM 735 N N . ILE A 1 89 ? -5.753 -6.473 17.352 1.00 98.25 89 ILE A N 1
ATOM 736 C CA . ILE A 1 89 ? -5.425 -5.324 16.493 1.00 98.25 89 ILE A CA 1
ATOM 737 C C . ILE A 1 89 ? -3.906 -5.177 16.336 1.00 98.25 89 ILE A C 1
ATOM 739 O O . ILE A 1 89 ? -3.431 -4.949 15.226 1.00 98.25 89 ILE A O 1
ATOM 743 N N . GLN A 1 90 ? -3.129 -5.328 17.413 1.00 98.44 90 GLN A N 1
ATOM 744 C CA . GLN A 1 90 ? -1.663 -5.279 17.344 1.00 98.44 90 GLN A CA 1
ATOM 745 C C . GLN A 1 90 ? -1.092 -6.393 16.457 1.00 98.44 90 GLN A C 1
ATOM 747 O O . GLN A 1 90 ? -0.249 -6.116 15.607 1.00 98.44 90 GLN A O 1
ATOM 752 N N . GLN A 1 91 ? -1.591 -7.623 16.592 1.00 98.56 91 GLN A N 1
ATOM 753 C CA . GLN A 1 91 ? -1.190 -8.746 15.738 1.00 98.56 91 GLN A CA 1
ATOM 754 C C . GLN A 1 91 ? -1.486 -8.472 14.259 1.00 98.56 91 GLN A C 1
ATOM 756 O O . GLN A 1 91 ? -0.605 -8.641 13.419 1.00 98.56 9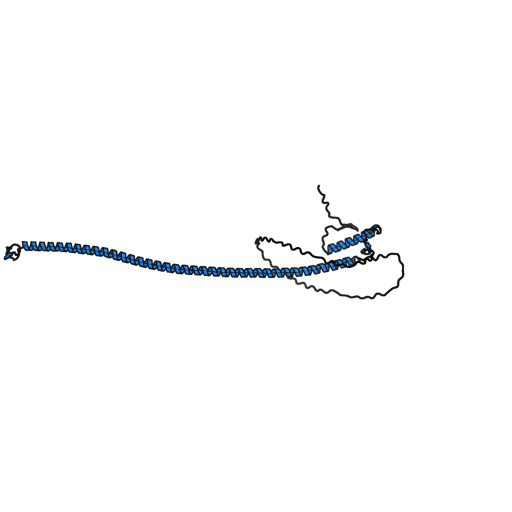1 GLN A O 1
ATOM 761 N N . LEU A 1 92 ? -2.685 -7.974 13.942 1.00 98.44 92 LEU A N 1
ATOM 762 C CA . LEU A 1 92 ? -3.058 -7.621 12.570 1.00 98.44 92 LEU A CA 1
ATOM 763 C C . LEU A 1 92 ? -2.185 -6.496 12.003 1.00 98.44 92 LEU A C 1
ATOM 765 O O . LEU A 1 92 ? -1.806 -6.547 10.837 1.00 98.44 92 LEU A O 1
ATOM 769 N N . ARG A 1 93 ? -1.815 -5.497 12.816 1.00 98.38 93 ARG A N 1
ATOM 770 C CA . ARG A 1 93 ? -0.882 -4.438 12.396 1.00 98.38 93 ARG A CA 1
ATOM 771 C C . ARG A 1 93 ? 0.492 -5.003 12.040 1.00 98.38 93 ARG A C 1
ATOM 773 O O . ARG A 1 93 ? 1.024 -4.654 10.992 1.00 98.38 93 ARG A O 1
ATOM 780 N N . ILE A 1 94 ? 1.029 -5.901 12.868 1.00 98.56 94 ILE A N 1
ATOM 781 C CA . ILE A 1 94 ? 2.305 -6.584 12.599 1.00 98.56 94 ILE A CA 1
ATOM 782 C C . ILE A 1 94 ? 2.210 -7.416 11.312 1.00 98.56 94 ILE A C 1
ATOM 784 O O . ILE A 1 94 ? 3.132 -7.415 10.499 1.00 98.56 94 ILE A O 1
ATOM 788 N N . GLU A 1 95 ? 1.092 -8.110 11.092 1.00 98.62 95 GLU A N 1
ATOM 789 C CA . GLU A 1 95 ? 0.890 -8.911 9.885 1.00 98.62 95 GLU A CA 1
ATOM 790 C C . GLU A 1 95 ? 0.799 -8.051 8.617 1.00 98.62 95 GLU A C 1
ATOM 792 O O . GLU A 1 95 ? 1.431 -8.373 7.608 1.00 98.62 95 GLU A O 1
ATOM 797 N N . ILE A 1 96 ? 0.055 -6.942 8.665 1.00 98.56 96 ILE A N 1
ATOM 798 C CA . ILE A 1 96 ? -0.039 -5.979 7.559 1.00 98.56 96 ILE A CA 1
ATOM 799 C C . ILE A 1 96 ? 1.345 -5.422 7.227 1.00 98.56 96 ILE A C 1
ATOM 801 O O . ILE A 1 96 ? 1.719 -5.391 6.055 1.00 98.56 96 ILE A O 1
ATOM 805 N N . GLU A 1 97 ? 2.124 -5.047 8.239 1.00 98.56 97 GLU A N 1
ATOM 806 C CA . GLU A 1 97 ? 3.481 -4.537 8.047 1.00 98.56 97 GLU A CA 1
ATOM 807 C C . GLU A 1 97 ? 4.395 -5.588 7.405 1.00 98.56 97 GLU A C 1
ATOM 809 O O . GLU A 1 97 ? 5.087 -5.323 6.423 1.00 98.56 97 GLU A O 1
ATOM 814 N N . LYS A 1 98 ? 4.309 -6.843 7.861 1.00 98.56 98 LYS A N 1
ATOM 815 C CA . LYS A 1 98 ? 5.025 -7.967 7.245 1.00 98.56 98 LYS A CA 1
ATOM 816 C C . LYS A 1 98 ? 4.647 -8.160 5.773 1.00 98.56 98 LYS A C 1
ATOM 818 O O . LYS A 1 98 ? 5.515 -8.480 4.961 1.00 98.56 98 LYS A O 1
ATOM 823 N N . ARG A 1 99 ? 3.370 -7.993 5.411 1.00 98.50 99 ARG A N 1
ATOM 824 C CA . ARG A 1 99 ? 2.906 -8.087 4.014 1.00 98.50 99 ARG A CA 1
ATOM 825 C C . ARG A 1 99 ? 3.409 -6.916 3.168 1.00 98.50 99 ARG A C 1
ATOM 827 O O . ARG A 1 99 ? 3.852 -7.160 2.051 1.00 98.50 99 ARG A O 1
ATOM 834 N N . ARG A 1 100 ? 3.404 -5.689 3.699 1.00 98.50 100 ARG A N 1
ATOM 835 C CA . ARG A 1 100 ? 3.965 -4.504 3.023 1.00 98.50 100 ARG A CA 1
ATOM 836 C C . ARG A 1 100 ? 5.445 -4.686 2.714 1.00 98.50 100 ARG A C 1
ATOM 838 O O . ARG A 1 100 ? 5.824 -4.573 1.556 1.00 98.50 100 ARG A O 1
ATOM 845 N N . ASN A 1 101 ? 6.229 -5.118 3.699 1.00 98.44 101 ASN A N 1
ATOM 846 C CA . ASN A 1 101 ? 7.656 -5.389 3.514 1.00 98.44 101 ASN A CA 1
ATOM 847 C C . ASN A 1 101 ? 7.912 -6.492 2.475 1.00 98.44 101 ASN A C 1
ATOM 849 O O . ASN A 1 101 ? 8.874 -6.430 1.715 1.00 98.44 101 ASN A O 1
ATOM 853 N N . ARG A 1 102 ? 7.048 -7.515 2.406 1.00 98.44 102 ARG A N 1
ATOM 854 C CA . ARG A 1 102 ? 7.136 -8.542 1.354 1.00 98.44 102 ARG A CA 1
ATOM 855 C C . ARG A 1 102 ? 6.870 -7.967 -0.034 1.00 98.44 102 ARG A C 1
ATOM 857 O O . ARG A 1 102 ? 7.627 -8.286 -0.943 1.00 98.44 102 ARG A O 1
ATOM 864 N N . LEU A 1 103 ? 5.828 -7.152 -0.190 1.00 98.25 103 LEU A N 1
ATOM 865 C CA . LEU A 1 103 ? 5.502 -6.517 -1.470 1.00 98.25 103 LEU A CA 1
ATOM 866 C C . LEU A 1 103 ? 6.618 -5.571 -1.918 1.00 98.25 103 LEU A C 1
ATOM 868 O O . LEU A 1 103 ? 7.083 -5.687 -3.043 1.00 98.25 103 LEU A O 1
ATOM 872 N N . GLU A 1 104 ? 7.130 -4.736 -1.015 1.00 98.25 104 GLU A N 1
ATOM 873 C CA . GLU A 1 104 ? 8.246 -3.834 -1.308 1.00 98.25 104 GLU A CA 1
ATOM 874 C C . GLU A 1 104 ? 9.504 -4.594 -1.757 1.00 98.25 104 GLU A C 1
ATOM 876 O O . GLU A 1 104 ? 10.176 -4.196 -2.707 1.00 98.25 104 GLU A O 1
ATOM 881 N N . ASN A 1 105 ? 9.809 -5.730 -1.121 1.00 97.81 105 ASN A N 1
ATOM 882 C CA . ASN A 1 105 ? 10.931 -6.573 -1.532 1.00 97.81 105 ASN A CA 1
ATOM 883 C C . ASN A 1 105 ? 10.729 -7.192 -2.928 1.00 97.81 105 ASN A C 1
ATOM 885 O O . ASN A 1 105 ? 11.697 -7.299 -3.681 1.00 97.81 105 ASN A O 1
ATOM 889 N N . VAL A 1 106 ? 9.501 -7.594 -3.277 1.00 98.12 106 VAL A N 1
ATOM 890 C CA . VAL A 1 106 ? 9.174 -8.112 -4.618 1.00 98.12 106 VAL A CA 1
ATOM 891 C C . VAL A 1 106 ? 9.295 -7.006 -5.663 1.00 98.12 106 VAL A C 1
ATOM 893 O O . VAL A 1 106 ? 9.940 -7.213 -6.689 1.00 98.12 106 VAL A O 1
ATOM 896 N N . ASP A 1 107 ? 8.754 -5.821 -5.381 1.00 98.00 107 ASP A N 1
ATOM 897 C CA . ASP A 1 107 ? 8.836 -4.667 -6.277 1.00 98.00 107 ASP A CA 1
ATOM 898 C C . ASP A 1 107 ? 10.291 -4.253 -6.519 1.00 98.00 107 ASP A C 1
ATOM 900 O O . ASP A 1 107 ? 10.694 -4.040 -7.664 1.00 98.00 107 ASP A O 1
ATOM 904 N N . ARG A 1 108 ? 11.119 -4.217 -5.464 1.00 97.75 108 ARG A N 1
ATOM 905 C CA . ARG A 1 108 ? 12.557 -3.942 -5.592 1.00 97.75 108 ARG A CA 1
ATOM 906 C C . ARG A 1 108 ? 13.254 -4.979 -6.475 1.00 97.75 108 ARG A C 1
ATOM 908 O O . ARG A 1 108 ? 13.991 -4.595 -7.377 1.00 97.75 108 ARG A O 1
ATOM 915 N N . CYS A 1 109 ? 12.975 -6.266 -6.270 1.00 97.38 109 CYS A N 1
ATOM 916 C CA . CYS A 1 109 ? 13.547 -7.343 -7.081 1.00 97.38 109 CYS A CA 1
ATOM 917 C C . CYS A 1 109 ? 13.135 -7.240 -8.562 1.00 97.38 109 CYS A C 1
ATOM 919 O O . CYS A 1 109 ? 13.965 -7.427 -9.452 1.00 97.38 109 CYS A O 1
ATOM 921 N N . HIS A 1 110 ? 11.877 -6.890 -8.847 1.00 97.56 110 HIS A N 1
ATOM 922 C CA . HIS A 1 110 ? 11.416 -6.664 -10.218 1.00 97.56 110 HIS A CA 1
ATOM 923 C C . HIS A 1 110 ? 12.116 -5.479 -10.885 1.00 97.56 110 HIS A C 1
ATOM 925 O O . HIS A 1 110 ? 12.505 -5.586 -12.047 1.00 97.56 110 HIS A O 1
ATOM 931 N N . ILE A 1 111 ? 12.302 -4.371 -10.162 1.00 97.56 111 ILE A N 1
ATOM 932 C CA . ILE A 1 111 ? 13.018 -3.200 -10.681 1.00 97.56 111 ILE A CA 1
ATOM 933 C C . ILE A 1 111 ? 14.479 -3.555 -10.970 1.00 97.56 111 ILE A C 1
ATOM 935 O O . ILE A 1 111 ? 14.971 -3.240 -12.051 1.00 97.56 111 ILE A O 1
ATOM 939 N N . GLU A 1 112 ? 15.159 -4.240 -10.048 1.00 97.38 112 GLU A N 1
ATOM 940 C CA . GLU A 1 112 ? 16.549 -4.678 -10.230 1.00 97.38 112 GLU A CA 1
ATOM 941 C C . GLU A 1 112 ? 16.697 -5.578 -11.462 1.00 97.38 112 GLU A C 1
ATOM 943 O O . GLU A 1 112 ? 17.562 -5.331 -12.302 1.00 97.38 112 GLU A O 1
ATOM 948 N N . LYS A 1 113 ? 15.799 -6.555 -11.629 1.00 97.62 113 LYS A N 1
ATOM 949 C CA . LYS A 1 113 ? 15.800 -7.444 -12.795 1.00 97.62 113 LYS A CA 1
ATOM 950 C C . LYS A 1 113 ? 15.532 -6.693 -14.103 1.00 97.62 113 LYS A C 1
ATOM 952 O O . LYS A 1 113 ? 16.249 -6.892 -15.078 1.00 97.62 113 LYS A O 1
ATOM 957 N N . ALA A 1 114 ? 14.550 -5.791 -14.122 1.00 97.81 114 ALA A N 1
ATOM 958 C CA . ALA A 1 114 ? 14.244 -4.984 -15.304 1.00 97.81 114 ALA A CA 1
ATOM 959 C C . ALA A 1 114 ? 15.409 -4.054 -15.691 1.00 97.81 114 ALA A C 1
ATOM 961 O O . ALA A 1 114 ? 15.680 -3.850 -16.876 1.00 97.81 114 ALA A O 1
ATOM 962 N N . MET A 1 115 ? 16.122 -3.502 -14.704 1.00 97.12 115 MET A N 1
ATOM 963 C CA . MET A 1 115 ? 17.338 -2.726 -14.946 1.00 97.12 115 MET A CA 1
ATOM 964 C C . MET A 1 115 ? 18.460 -3.600 -15.506 1.00 97.12 115 MET A C 1
ATOM 966 O O . MET A 1 115 ? 19.114 -3.190 -16.464 1.00 97.12 115 MET A O 1
ATOM 970 N N . GLU A 1 116 ? 18.667 -4.796 -14.955 1.00 98.00 116 GLU A N 1
ATOM 971 C CA . GLU A 1 116 ? 19.658 -5.745 -15.463 1.00 98.00 116 GLU A CA 1
ATOM 972 C C . GLU A 1 116 ? 19.379 -6.110 -16.931 1.00 98.00 116 GLU A C 1
ATOM 974 O O . GLU A 1 116 ? 20.274 -6.003 -17.774 1.00 98.00 116 GLU A O 1
ATOM 979 N N . ASP A 1 117 ? 18.134 -6.443 -17.268 1.00 96.81 117 ASP A N 1
ATOM 980 C CA . ASP A 1 117 ? 17.731 -6.776 -18.637 1.00 96.81 117 ASP A CA 1
ATOM 981 C C . ASP A 1 117 ? 17.938 -5.582 -19.592 1.00 96.81 117 ASP A C 1
ATOM 983 O O . ASP A 1 117 ? 18.578 -5.720 -20.636 1.00 96.81 117 ASP A O 1
ATOM 987 N N . CYS A 1 118 ? 17.547 -4.371 -19.180 1.00 98.19 118 CYS A N 1
ATOM 988 C CA . CYS A 1 118 ? 17.791 -3.145 -19.949 1.00 98.19 118 CYS A CA 1
ATOM 989 C C . CYS A 1 118 ? 19.293 -2.884 -20.183 1.00 98.19 118 CYS A C 1
ATOM 991 O O . CYS A 1 118 ? 19.706 -2.482 -21.275 1.00 98.19 118 CYS A O 1
ATOM 993 N N . THR A 1 119 ? 20.151 -3.143 -19.189 1.00 97.69 119 THR A N 1
ATOM 994 C CA . THR A 1 119 ? 21.603 -2.985 -19.369 1.00 97.69 119 THR A CA 1
ATOM 995 C C . THR A 1 119 ? 22.182 -3.977 -20.375 1.00 97.69 119 THR A C 1
ATOM 997 O O . THR A 1 119 ? 23.043 -3.585 -21.170 1.00 97.69 119 THR A O 1
ATOM 1000 N N . LYS A 1 120 ? 21.690 -5.224 -20.396 1.00 97.88 120 LYS A N 1
ATOM 1001 C CA . LYS A 1 120 ? 22.079 -6.235 -21.392 1.00 97.88 120 LYS A CA 1
ATOM 1002 C C . LYS A 1 120 ? 21.662 -5.807 -22.797 1.00 97.88 120 LYS A C 1
ATOM 1004 O O . LYS A 1 120 ? 22.490 -5.856 -23.708 1.00 97.88 120 LYS A O 1
ATOM 1009 N N . ASP A 1 121 ? 20.447 -5.289 -22.958 1.00 97.81 121 ASP A N 1
ATOM 1010 C CA . ASP A 1 121 ? 19.957 -4.788 -24.247 1.00 97.81 121 ASP A CA 1
ATOM 1011 C C . ASP A 1 121 ? 20.788 -3.607 -24.760 1.00 97.81 121 ASP A C 1
ATOM 1013 O O . ASP A 1 121 ? 21.203 -3.584 -25.922 1.00 97.81 121 ASP A O 1
ATOM 1017 N N . ILE A 1 122 ? 21.124 -2.651 -23.886 1.00 97.69 122 ILE A N 1
ATOM 1018 C CA . ILE A 1 122 ? 22.002 -1.524 -24.238 1.00 97.69 122 ILE A CA 1
ATOM 1019 C C . ILE A 1 122 ? 23.380 -2.027 -24.685 1.00 97.69 122 ILE A C 1
ATOM 1021 O O . ILE A 1 122 ? 23.936 -1.517 -25.663 1.00 97.69 122 ILE A O 1
ATOM 1025 N N . GLN A 1 123 ? 23.958 -3.008 -23.987 1.00 97.50 123 GLN A N 1
ATOM 1026 C CA . GLN A 1 123 ? 25.245 -3.591 -24.372 1.00 97.50 123 GLN A CA 1
ATOM 1027 C C . GLN A 1 123 ? 25.161 -4.304 -25.724 1.00 97.50 123 GLN A C 1
ATOM 1029 O O . GLN A 1 123 ? 26.033 -4.101 -26.572 1.00 97.50 123 GLN A O 1
ATOM 1034 N N . HIS A 1 124 ? 24.097 -5.070 -25.958 1.00 98.19 124 HIS A N 1
ATOM 1035 C CA . HIS A 1 124 ? 23.864 -5.750 -27.226 1.00 98.19 124 HIS A CA 1
ATOM 1036 C C . HIS A 1 124 ? 23.724 -4.751 -28.388 1.00 98.19 124 HIS A C 1
ATOM 1038 O O . HIS A 1 124 ? 24.431 -4.865 -29.392 1.00 98.19 124 HIS A O 1
ATOM 1044 N N . ILE A 1 125 ? 22.904 -3.705 -28.234 1.00 98.00 125 ILE A N 1
ATOM 1045 C CA . ILE A 1 125 ? 22.738 -2.649 -29.247 1.00 98.00 125 ILE A CA 1
ATOM 1046 C C . ILE A 1 125 ? 24.069 -1.941 -29.523 1.00 98.00 125 ILE A C 1
ATOM 1048 O O . ILE A 1 125 ? 24.408 -1.697 -30.682 1.00 98.00 125 ILE A O 1
ATOM 1052 N N . LYS A 1 126 ? 24.868 -1.650 -28.488 1.00 97.56 126 LYS A N 1
ATOM 1053 C CA . LYS A 1 126 ? 26.205 -1.055 -28.658 1.00 97.56 126 LYS A CA 1
ATOM 1054 C C . LYS A 1 126 ? 27.133 -1.944 -29.485 1.00 97.56 126 LYS A C 1
ATOM 1056 O O . LYS A 1 126 ? 27.826 -1.436 -30.366 1.00 97.56 126 LYS A O 1
ATOM 1061 N N . GLN A 1 127 ? 27.144 -3.251 -29.229 1.00 97.75 127 GLN A N 1
ATOM 1062 C CA . GLN A 1 127 ? 27.948 -4.204 -30.000 1.00 97.75 127 GLN A CA 1
ATOM 1063 C C . GLN A 1 127 ? 27.495 -4.263 -31.464 1.00 97.75 127 GLN A C 1
ATOM 1065 O O . GLN A 1 127 ? 28.333 -4.225 -32.370 1.00 97.75 127 GLN A O 1
ATOM 1070 N N . GLN A 1 128 ? 26.182 -4.287 -31.710 1.00 97.38 128 GLN A N 1
ATOM 1071 C CA . GLN A 1 128 ? 25.640 -4.256 -33.069 1.00 97.38 128 GLN A CA 1
ATOM 1072 C C . GLN A 1 128 ? 25.999 -2.960 -33.798 1.00 97.38 128 GLN A C 1
ATOM 1074 O O . GLN A 1 128 ? 26.486 -3.004 -34.929 1.00 97.38 128 GLN A O 1
ATOM 1079 N N . TRP A 1 129 ? 25.840 -1.811 -33.137 1.00 98.06 129 TRP A N 1
ATOM 1080 C CA . TRP A 1 129 ? 26.213 -0.515 -33.694 1.00 98.06 129 TRP A CA 1
ATOM 1081 C C . TRP A 1 129 ? 27.703 -0.458 -34.034 1.00 98.06 129 TRP A C 1
ATOM 1083 O O . TRP A 1 129 ? 28.062 -0.042 -35.132 1.00 98.06 129 TRP A O 1
ATOM 1093 N N . TYR A 1 130 ? 28.575 -0.950 -33.147 1.00 98.19 130 TYR A N 1
ATOM 1094 C CA . TYR A 1 130 ? 30.014 -1.012 -33.402 1.00 98.19 130 TYR A CA 1
ATOM 1095 C C . TYR A 1 130 ? 30.349 -1.887 -34.617 1.00 98.19 130 TYR A C 1
ATOM 1097 O O . TYR A 1 130 ? 31.167 -1.500 -35.455 1.00 98.19 130 TYR A O 1
ATOM 1105 N N . ARG A 1 131 ? 29.683 -3.039 -34.765 1.00 97.88 131 ARG A N 1
ATOM 1106 C CA . ARG A 1 131 ? 29.842 -3.914 -35.934 1.00 97.88 131 ARG A CA 1
ATOM 1107 C C . ARG A 1 131 ? 29.436 -3.201 -37.223 1.00 97.88 131 ARG A C 1
ATOM 1109 O O . ARG A 1 131 ? 30.219 -3.182 -38.172 1.00 97.88 131 ARG A O 1
ATOM 1116 N N . VAL A 1 132 ? 28.247 -2.597 -37.257 1.00 97.50 132 VAL A N 1
ATOM 1117 C CA . VAL A 1 132 ? 27.748 -1.859 -38.432 1.00 97.50 132 VAL A CA 1
ATOM 1118 C C . VAL A 1 132 ? 28.653 -0.671 -38.751 1.00 97.50 132 VAL A C 1
ATOM 1120 O O . VAL A 1 132 ? 28.996 -0.448 -39.913 1.00 97.50 132 VAL A O 1
ATOM 1123 N N . HIS A 1 133 ? 29.106 0.057 -37.733 1.00 95.69 133 HIS A N 1
ATOM 1124 C CA . HIS A 1 133 ? 30.037 1.166 -37.889 1.00 95.69 133 HIS A CA 1
ATOM 1125 C C . HIS A 1 133 ? 31.363 0.703 -38.503 1.00 95.69 133 HIS A C 1
ATOM 1127 O O . HIS A 1 133 ? 31.801 1.270 -39.502 1.00 95.69 133 HIS A O 1
ATOM 1133 N N . LYS A 1 134 ? 31.965 -0.374 -37.981 1.00 96.75 134 LYS A N 1
ATOM 1134 C CA . LYS A 1 134 ? 33.203 -0.958 -38.520 1.00 96.75 134 LYS A CA 1
ATOM 1135 C C . LYS A 1 134 ? 33.041 -1.384 -39.982 1.00 96.75 134 LYS A C 1
ATOM 1137 O O . LYS A 1 134 ? 33.901 -1.070 -40.801 1.00 96.75 134 LYS A O 1
ATOM 1142 N N . MET A 1 135 ? 31.928 -2.040 -40.318 1.00 96.31 135 MET A N 1
ATOM 1143 C CA . MET A 1 135 ? 31.607 -2.421 -41.699 1.00 96.31 135 MET A CA 1
ATOM 1144 C C . MET A 1 135 ? 31.466 -1.196 -42.606 1.00 96.31 135 MET A C 1
ATOM 1146 O O . MET A 1 135 ? 32.038 -1.165 -43.691 1.00 96.31 135 MET A O 1
ATOM 1150 N N . THR A 1 136 ? 30.770 -0.159 -42.140 1.00 92.81 136 THR A N 1
ATOM 1151 C CA . THR A 1 136 ? 30.573 1.091 -42.886 1.00 92.81 136 THR A CA 1
ATOM 1152 C C . THR A 1 136 ? 31.898 1.812 -43.133 1.00 92.81 136 THR A C 1
ATOM 1154 O O . THR A 1 136 ? 32.154 2.267 -44.244 1.00 92.81 136 THR A O 1
ATOM 1157 N N . VAL A 1 137 ? 32.767 1.898 -42.122 1.00 91.12 137 VAL A N 1
ATOM 1158 C CA . VAL A 1 137 ? 34.108 2.491 -42.253 1.00 91.12 137 VAL A CA 1
ATOM 1159 C C . VAL A 1 137 ? 34.965 1.684 -43.227 1.00 91.12 137 VAL A C 1
ATOM 1161 O O . VAL A 1 137 ? 35.622 2.272 -44.083 1.00 91.12 137 VAL A O 1
ATOM 1164 N N . SER A 1 138 ? 34.923 0.352 -43.149 1.00 94.38 138 SER A N 1
ATOM 1165 C CA . SER A 1 138 ? 35.647 -0.521 -44.077 1.00 94.38 138 SER A CA 1
ATOM 1166 C C . SER A 1 138 ? 35.166 -0.346 -45.517 1.00 94.38 138 SER A C 1
ATOM 1168 O O . SER A 1 138 ? 35.989 -0.174 -46.410 1.00 94.38 138 SER A O 1
ATOM 1170 N N . ALA A 1 139 ? 33.849 -0.332 -45.748 1.00 93.31 139 ALA A N 1
ATOM 1171 C CA . ALA A 1 139 ? 33.274 -0.103 -47.071 1.00 93.31 139 ALA A CA 1
ATOM 1172 C C . ALA A 1 139 ? 33.696 1.267 -47.623 1.00 93.31 139 ALA A C 1
ATOM 1174 O O . ALA A 1 139 ? 34.232 1.352 -48.724 1.00 93.31 139 ALA A O 1
ATOM 1175 N N . ARG A 1 140 ? 33.562 2.333 -46.822 1.00 89.62 140 ARG A N 1
ATOM 1176 C CA . ARG A 1 140 ? 34.022 3.680 -47.200 1.00 89.62 140 ARG A CA 1
ATOM 1177 C C . ARG A 1 140 ? 35.506 3.711 -47.559 1.00 89.62 140 ARG A C 1
ATOM 1179 O O . ARG A 1 140 ? 35.869 4.409 -48.495 1.00 89.62 140 ARG A O 1
ATOM 1186 N N . ARG A 1 141 ? 36.354 2.956 -46.852 1.00 91.19 141 ARG A N 1
ATOM 1187 C CA . ARG A 1 141 ? 37.789 2.861 -47.156 1.00 91.19 141 ARG A CA 1
ATOM 1188 C C . ARG A 1 141 ? 38.044 2.256 -48.533 1.00 91.19 141 ARG A C 1
ATOM 1190 O O . ARG A 1 141 ? 38.811 2.838 -49.289 1.00 91.19 141 ARG A O 1
ATOM 1197 N N . VAL A 1 142 ? 37.385 1.139 -48.849 1.00 93.69 142 VAL A N 1
ATOM 1198 C CA . VAL A 1 142 ? 37.478 0.496 -50.172 1.00 93.69 142 VAL A CA 1
ATOM 1199 C C . VAL A 1 142 ? 37.027 1.470 -51.253 1.00 93.69 142 VAL A C 1
ATOM 1201 O O . VAL A 1 142 ? 37.729 1.678 -52.226 1.00 93.69 142 VAL A O 1
ATOM 1204 N N . LEU A 1 143 ? 35.910 2.160 -51.041 1.00 89.56 143 LEU A N 1
ATOM 1205 C CA . LEU A 1 143 ? 35.367 3.094 -52.027 1.00 89.56 143 LEU A CA 1
ATOM 1206 C C . LEU A 1 143 ? 36.266 4.312 -52.255 1.00 89.56 143 LEU A C 1
ATOM 1208 O O . LEU A 1 143 ? 36.436 4.740 -53.390 1.00 89.56 143 LEU A O 1
ATOM 1212 N N . VAL A 1 144 ? 36.889 4.843 -51.201 1.00 89.94 144 VAL A N 1
ATOM 1213 C CA . VAL A 1 144 ? 37.915 5.885 -51.344 1.00 89.94 144 VAL A CA 1
ATOM 1214 C C . VAL A 1 144 ? 39.128 5.353 -52.108 1.00 89.94 144 VAL A C 1
ATOM 1216 O O . VAL A 1 144 ? 39.648 6.067 -52.956 1.00 89.94 144 VAL A O 1
ATOM 1219 N N . GLN A 1 145 ? 39.558 4.116 -51.852 1.00 89.94 145 GLN A N 1
ATOM 1220 C CA . GLN A 1 145 ? 40.666 3.490 -52.575 1.00 89.94 145 GLN A CA 1
ATOM 1221 C C . GLN A 1 145 ? 40.350 3.304 -54.066 1.00 89.94 145 GLN A C 1
ATOM 1223 O O . GLN A 1 145 ? 41.183 3.657 -54.893 1.00 89.94 145 GLN A O 1
ATOM 1228 N N . GLU A 1 146 ? 39.145 2.842 -54.409 1.00 91.69 146 GLU A N 1
ATOM 1229 C CA . GLU A 1 146 ? 38.681 2.734 -55.799 1.00 91.69 146 GLU A CA 1
ATOM 1230 C C . GLU A 1 146 ? 38.636 4.103 -56.481 1.00 91.69 146 GLU A C 1
ATOM 1232 O O . GLU A 1 146 ? 39.149 4.258 -57.583 1.00 91.69 146 GLU A O 1
ATOM 1237 N N . ILE A 1 147 ? 38.095 5.130 -55.810 1.00 89.12 147 ILE A N 1
ATOM 1238 C CA . ILE A 1 147 ? 38.095 6.498 -56.346 1.00 89.12 147 ILE A CA 1
ATOM 1239 C C . ILE A 1 147 ? 39.530 6.958 -56.604 1.00 89.12 147 ILE A C 1
ATOM 1241 O O . ILE A 1 147 ? 39.820 7.410 -57.700 1.00 89.12 147 ILE A O 1
ATOM 1245 N N . VAL A 1 148 ? 40.441 6.820 -55.638 1.00 87.62 148 VAL A N 1
ATOM 1246 C CA . VAL A 1 148 ? 41.847 7.217 -55.819 1.00 87.62 148 VAL A CA 1
ATOM 1247 C C . VAL A 1 148 ? 42.500 6.438 -56.966 1.00 87.62 148 VAL A C 1
ATOM 1249 O O . VAL A 1 148 ? 43.244 7.028 -57.745 1.00 87.62 148 VAL A O 1
ATOM 1252 N N . SER A 1 149 ? 42.178 5.151 -57.123 1.00 89.31 149 SER A N 1
ATOM 1253 C CA . SER A 1 149 ? 42.665 4.337 -58.238 1.00 89.31 149 SER A CA 1
ATOM 1254 C C . SER A 1 149 ? 42.131 4.813 -59.593 1.00 89.31 149 SER A C 1
ATOM 1256 O O . SER A 1 149 ? 42.886 4.804 -60.556 1.00 89.31 149 SER A O 1
ATOM 1258 N N . LEU A 1 150 ? 40.873 5.265 -59.682 1.00 90.50 150 LEU A N 1
ATOM 1259 C CA . LEU A 1 150 ? 40.283 5.796 -60.923 1.00 90.50 150 LEU A CA 1
ATOM 1260 C C . LEU A 1 150 ? 40.963 7.081 -61.418 1.00 90.50 150 LEU A C 1
ATOM 1262 O O . LEU A 1 150 ? 40.901 7.379 -62.607 1.00 90.50 150 LEU A O 1
ATOM 1266 N N . PHE A 1 151 ? 41.588 7.852 -60.525 1.00 89.69 151 PHE A N 1
ATOM 1267 C CA . PHE A 1 151 ? 42.343 9.055 -60.895 1.00 89.69 151 PHE A CA 1
ATOM 1268 C C . PHE A 1 151 ? 43.812 8.760 -61.256 1.00 89.69 151 PHE A C 1
ATOM 1270 O O . PHE A 1 151 ? 44.563 9.701 -61.515 1.00 89.69 151 PHE A O 1
ATOM 1277 N N . ASP A 1 152 ? 44.212 7.480 -61.307 1.00 85.94 152 ASP A N 1
ATOM 1278 C CA . ASP A 1 152 ? 45.550 7.019 -61.697 1.00 85.94 152 ASP A CA 1
ATOM 1279 C C . ASP A 1 152 ? 46.677 7.789 -60.991 1.00 85.94 152 ASP A C 1
ATOM 1281 O O . ASP A 1 152 ? 47.612 8.273 -61.633 1.00 85.94 152 ASP A O 1
ATOM 1285 N N . PHE A 1 153 ? 46.601 7.917 -59.660 1.00 81.06 153 PHE A N 1
ATOM 1286 C CA . PHE A 1 153 ? 47.710 8.482 -58.890 1.00 81.06 153 PHE A CA 1
ATOM 1287 C C . PHE A 1 153 ? 48.931 7.579 -59.012 1.00 81.06 153 PHE A C 1
ATOM 1289 O O . PHE A 1 153 ? 49.052 6.570 -58.314 1.00 81.06 153 PHE A O 1
ATOM 1296 N N . LYS A 1 154 ? 49.839 7.952 -59.909 1.00 78.69 154 LYS A N 1
ATOM 1297 C CA . LYS A 1 154 ? 51.114 7.271 -60.093 1.00 78.69 154 LYS A CA 1
ATOM 1298 C C . LYS A 1 154 ? 52.218 8.139 -59.495 1.00 78.69 154 LYS A C 1
ATOM 1300 O O . LYS A 1 154 ? 52.255 9.339 -59.791 1.00 78.69 154 LYS A O 1
ATOM 1305 N N . PRO A 1 155 ? 53.100 7.567 -58.654 1.00 75.06 155 PRO A N 1
ATOM 1306 C CA . PRO A 1 155 ? 54.367 8.212 -58.366 1.00 75.06 155 PRO A CA 1
ATOM 1307 C C . PRO A 1 155 ? 55.089 8.359 -59.703 1.00 75.06 155 PRO A C 1
ATOM 1309 O O . PRO A 1 155 ? 55.197 7.405 -60.481 1.00 75.06 155 PRO A O 1
ATOM 1312 N N . GLY A 1 156 ? 55.415 9.593 -60.048 1.00 64.06 156 GLY A N 1
ATOM 1313 C CA . GLY A 1 156 ? 55.992 9.905 -61.329 1.00 64.06 156 GLY A CA 1
ATOM 1314 C C . GLY A 1 156 ? 57.410 9.414 -61.395 1.00 64.06 156 GLY A C 1
ATOM 1315 O O . GLY A 1 156 ? 58.306 10.013 -60.812 1.00 64.06 156 GLY A O 1
ATOM 1316 N N . VAL A 1 157 ? 57.622 8.371 -62.186 1.00 60.66 157 VAL A N 1
ATOM 1317 C CA . VAL A 1 157 ? 58.949 8.111 -62.721 1.00 60.66 157 VAL A CA 1
ATOM 1318 C C . VAL A 1 157 ? 59.266 9.311 -63.605 1.00 60.66 157 VAL A C 1
ATOM 1320 O O . VAL A 1 157 ? 58.678 9.479 -64.672 1.00 60.66 157 VAL A O 1
ATOM 1323 N N . VAL A 1 158 ? 60.107 10.215 -63.104 1.00 57.56 158 VAL A N 1
ATOM 1324 C CA . VAL A 1 158 ? 60.658 11.300 -63.909 1.00 57.56 158 VAL A CA 1
ATOM 1325 C C . VAL A 1 158 ? 61.474 10.611 -64.992 1.00 57.56 158 VAL A C 1
ATOM 1327 O O . VAL A 1 158 ? 62.531 10.048 -64.716 1.00 57.56 158 VAL A O 1
ATOM 1330 N N . GLU A 1 159 ? 60.949 10.573 -66.215 1.00 54.34 159 GLU A N 1
ATOM 1331 C CA . GLU A 1 159 ? 61.744 10.196 -67.374 1.00 54.34 159 GLU A CA 1
ATOM 1332 C C . GLU A 1 159 ? 62.759 11.317 -67.589 1.00 54.34 159 GLU A C 1
ATOM 1334 O O . GLU A 1 159 ? 62.506 12.291 -68.304 1.00 54.34 159 GLU A O 1
ATOM 1339 N N . ASP A 1 160 ? 63.905 11.209 -66.915 1.00 50.22 160 ASP A N 1
ATOM 1340 C CA . ASP A 1 160 ? 65.082 12.002 -67.230 1.00 50.22 160 ASP A CA 1
ATOM 1341 C C . ASP A 1 160 ? 65.347 11.795 -68.723 1.00 50.22 160 ASP A C 1
ATOM 1343 O O . ASP A 1 160 ? 65.845 10.755 -69.153 1.00 50.22 160 ASP A O 1
ATOM 1347 N N . SER A 1 161 ? 64.973 12.777 -69.547 1.00 51.91 161 SER A N 1
ATOM 1348 C CA . SER A 1 161 ? 65.018 12.702 -71.013 1.00 51.91 161 SER A CA 1
ATOM 1349 C C . SER A 1 161 ? 66.457 12.717 -71.564 1.00 51.91 161 SER A C 1
ATOM 1351 O O . SER A 1 161 ? 66.719 13.219 -72.652 1.00 51.91 161 SER A O 1
ATOM 1353 N N . SER A 1 162 ? 67.433 12.225 -70.801 1.00 51.03 162 SER A N 1
ATOM 1354 C CA . SER A 1 162 ? 68.859 12.221 -71.116 1.00 51.03 162 SER A CA 1
ATOM 1355 C C . SER A 1 162 ? 69.525 10.927 -70.660 1.00 51.03 162 SER A C 1
ATOM 1357 O O . SER A 1 162 ? 70.345 10.943 -69.751 1.00 51.03 162 SER A O 1
ATOM 1359 N N . THR A 1 163 ? 69.204 9.800 -71.298 1.00 44.22 163 THR A N 1
ATOM 1360 C CA . THR A 1 163 ? 70.180 8.729 -71.596 1.00 44.22 163 THR A CA 1
ATOM 1361 C C . THR A 1 163 ? 69.548 7.658 -72.484 1.00 44.22 163 THR A C 1
ATOM 1363 O O . THR A 1 163 ? 68.846 6.762 -72.031 1.00 44.22 163 THR A O 1
ATOM 1366 N N . MET A 1 164 ? 69.831 7.725 -73.786 1.00 44.16 164 MET A N 1
ATOM 1367 C CA . MET A 1 164 ? 69.692 6.563 -74.659 1.00 44.16 164 MET A CA 1
ATOM 1368 C C . MET A 1 164 ? 70.809 5.570 -74.332 1.00 44.16 164 MET A C 1
ATOM 1370 O O . MET A 1 164 ? 71.931 5.727 -74.807 1.00 44.16 164 MET A O 1
ATOM 1374 N N . ILE A 1 165 ? 70.512 4.549 -73.530 1.00 48.91 165 ILE A N 1
ATOM 1375 C CA . ILE A 1 165 ? 71.317 3.326 -73.475 1.00 48.91 165 ILE A CA 1
ATOM 1376 C C . ILE A 1 165 ? 70.368 2.153 -73.707 1.00 48.91 165 ILE A C 1
ATOM 1378 O O . ILE A 1 165 ? 69.435 1.919 -72.944 1.00 48.91 165 ILE A O 1
ATOM 1382 N N . MET A 1 166 ? 70.597 1.455 -74.821 1.00 49.34 166 MET A N 1
ATOM 1383 C CA . MET A 1 166 ? 69.950 0.191 -75.152 1.00 49.34 166 MET A CA 1
ATOM 1384 C C . MET A 1 166 ? 70.279 -0.850 -74.083 1.00 49.34 166 MET A C 1
ATOM 1386 O O . MET A 1 166 ? 71.440 -1.232 -73.948 1.00 49.34 166 MET A O 1
ATOM 1390 N N . GLU A 1 167 ? 69.264 -1.386 -73.410 1.00 40.44 167 GLU A N 1
ATOM 1391 C CA . GLU A 1 167 ? 69.401 -2.639 -72.673 1.00 40.44 167 GLU A CA 1
ATOM 1392 C C . GLU A 1 167 ? 68.236 -3.603 -72.938 1.00 40.44 167 GLU A C 1
ATOM 1394 O O . GLU A 1 167 ? 67.116 -3.226 -73.276 1.00 40.44 167 GLU A O 1
ATOM 1399 N N . SER A 1 168 ? 68.606 -4.879 -72.882 1.00 44.94 168 SER A N 1
ATOM 1400 C CA . SER A 1 168 ? 68.003 -6.070 -73.487 1.00 44.94 168 SER A CA 1
ATOM 1401 C C . SER A 1 168 ? 66.803 -6.633 -72.697 1.00 44.94 168 SER A C 1
ATOM 1403 O O . SER A 1 168 ? 66.742 -6.452 -71.479 1.00 44.94 168 SER A O 1
ATOM 1405 N N . PRO A 1 169 ? 65.856 -7.363 -73.328 1.00 44.38 169 PRO A N 1
ATOM 1406 C CA . PRO A 1 169 ? 64.623 -7.782 -72.671 1.00 44.38 169 PRO A CA 1
ATOM 1407 C C . PRO A 1 169 ? 64.815 -9.025 -71.787 1.00 44.38 169 PRO A C 1
ATOM 1409 O O . PRO A 1 169 ? 65.456 -10.001 -72.180 1.00 44.38 169 PRO A O 1
ATOM 1412 N N . ARG A 1 170 ? 64.178 -9.029 -70.606 1.00 42.09 170 ARG A N 1
ATOM 1413 C CA . ARG A 1 170 ? 63.967 -10.231 -69.776 1.00 42.09 170 ARG A CA 1
ATOM 1414 C C . ARG A 1 170 ? 62.474 -10.528 -69.576 1.00 42.09 170 ARG A C 1
ATOM 1416 O O . ARG A 1 170 ? 61.669 -9.600 -69.562 1.00 42.09 170 ARG A O 1
ATOM 1423 N N . PRO A 1 171 ? 62.104 -11.817 -69.440 1.00 47.28 171 PRO A N 1
ATOM 1424 C CA . PRO A 1 171 ? 60.723 -12.277 -69.532 1.00 47.28 171 PRO A CA 1
ATOM 1425 C C . PRO A 1 171 ? 59.925 -12.076 -68.237 1.00 47.28 171 PRO A C 1
ATOM 1427 O O . PRO A 1 171 ? 60.435 -12.234 -67.130 1.00 47.28 171 PRO A O 1
ATOM 1430 N N . ILE A 1 172 ? 58.639 -11.780 -68.426 1.00 41.34 172 ILE A N 1
ATOM 1431 C CA . ILE A 1 172 ? 57.607 -11.599 -67.403 1.00 41.34 172 ILE A CA 1
ATOM 1432 C C . ILE A 1 172 ? 56.991 -12.962 -67.070 1.00 41.34 172 ILE A C 1
ATOM 1434 O O . ILE A 1 172 ? 56.458 -13.637 -67.950 1.00 41.34 172 ILE A O 1
ATOM 1438 N N . SER A 1 173 ? 57.007 -13.345 -65.796 1.00 36.19 173 SER A N 1
ATOM 1439 C CA . SER A 1 173 ? 56.207 -14.452 -65.265 1.00 36.19 173 SER A CA 1
ATOM 1440 C C . SER A 1 173 ? 54.946 -13.911 -64.588 1.00 36.19 173 SER A C 1
ATOM 1442 O O . SER A 1 173 ? 55.011 -13.207 -63.582 1.00 36.19 173 SER A O 1
ATOM 1444 N N . LEU A 1 174 ? 53.802 -14.256 -65.181 1.00 43.94 174 LEU A N 1
ATOM 1445 C CA . LEU A 1 174 ? 52.446 -14.030 -64.688 1.00 43.94 174 LEU A CA 1
ATOM 1446 C C . LEU A 1 174 ? 52.119 -15.010 -63.557 1.00 43.94 174 LEU A C 1
ATOM 1448 O O . LEU A 1 174 ? 52.150 -16.222 -63.762 1.00 43.94 174 LEU A O 1
ATOM 1452 N N . THR A 1 175 ? 51.696 -14.495 -62.406 1.00 34.16 175 THR A N 1
ATOM 1453 C CA . THR A 1 175 ? 50.896 -15.262 -61.443 1.00 34.16 175 THR A CA 1
ATOM 1454 C C . THR A 1 175 ? 49.686 -14.440 -61.035 1.00 34.16 175 THR A C 1
ATOM 1456 O O . THR A 1 175 ? 49.779 -13.466 -60.291 1.00 34.16 175 THR A O 1
ATOM 1459 N N . CYS A 1 176 ? 48.543 -14.851 -61.567 1.00 40.53 176 CYS A N 1
ATOM 1460 C CA . CYS A 1 176 ? 47.210 -14.447 -61.164 1.00 40.53 176 CYS A CA 1
ATOM 1461 C C . CYS A 1 176 ? 46.796 -15.217 -59.901 1.00 40.53 176 CYS A C 1
ATOM 1463 O O . CYS A 1 176 ? 47.055 -16.412 -59.766 1.00 40.53 176 CYS A O 1
ATOM 1465 N N . SER A 1 177 ? 46.132 -14.543 -58.964 1.00 35.19 177 SER A N 1
ATOM 1466 C CA . SER A 1 177 ? 45.431 -15.197 -57.856 1.00 35.19 177 SER A CA 1
ATOM 1467 C C . SER A 1 177 ? 44.195 -14.394 -57.477 1.00 35.19 177 SER A C 1
ATOM 1469 O O . SER A 1 177 ? 44.269 -13.309 -56.907 1.00 35.19 177 SER A O 1
ATOM 1471 N N . ASN A 1 178 ? 43.059 -14.972 -57.851 1.00 41.91 178 ASN A N 1
ATOM 1472 C CA . ASN A 1 178 ? 41.707 -14.590 -57.479 1.00 41.91 178 ASN A CA 1
ATOM 1473 C C . ASN A 1 178 ? 41.482 -14.772 -55.972 1.00 41.91 178 ASN A C 1
ATOM 1475 O O . ASN A 1 178 ? 41.975 -15.734 -55.384 1.00 41.91 178 ASN A O 1
ATOM 1479 N N . SER A 1 179 ? 40.621 -13.957 -55.365 1.00 36.75 179 SER A N 1
ATOM 1480 C CA . SER A 1 179 ? 39.661 -14.477 -54.379 1.00 36.75 179 SER A CA 1
ATOM 1481 C C . SER A 1 179 ? 38.488 -13.522 -54.204 1.00 36.75 179 SER A C 1
ATOM 1483 O O . SER A 1 179 ? 38.618 -12.388 -53.749 1.00 36.75 179 SER A O 1
ATOM 1485 N N . SER A 1 180 ? 37.332 -14.031 -54.607 1.00 38.75 180 SER A N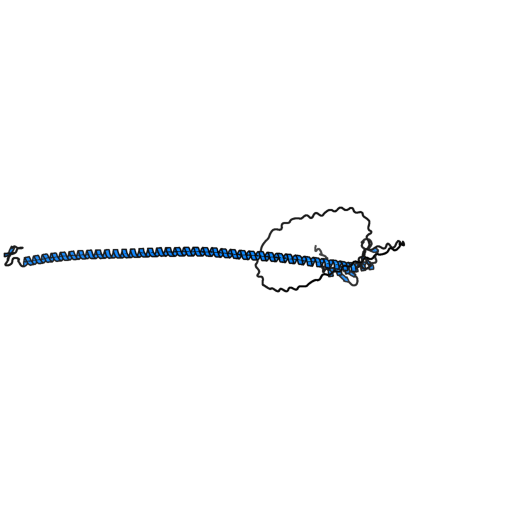 1
ATOM 1486 C CA . SER A 1 180 ? 36.032 -13.388 -54.584 1.00 38.75 180 SER A CA 1
ATOM 1487 C C . SER A 1 180 ? 35.391 -13.461 -53.199 1.00 38.75 180 SER A C 1
ATOM 1489 O O . SER A 1 180 ? 35.515 -14.438 -52.461 1.00 38.75 180 SER A O 1
ATOM 1491 N N . THR A 1 181 ? 34.651 -12.409 -52.892 1.00 36.31 181 THR A N 1
ATOM 1492 C CA . THR A 1 181 ? 33.714 -12.237 -51.788 1.00 36.31 181 THR A CA 1
ATOM 1493 C C . THR A 1 181 ? 32.449 -13.085 -51.969 1.00 36.31 181 THR A C 1
ATOM 1495 O O . THR A 1 181 ? 31.846 -13.089 -53.037 1.00 36.31 181 THR A O 1
ATOM 1498 N N . THR A 1 182 ? 31.966 -13.702 -50.884 1.00 38.28 182 THR A N 1
ATOM 149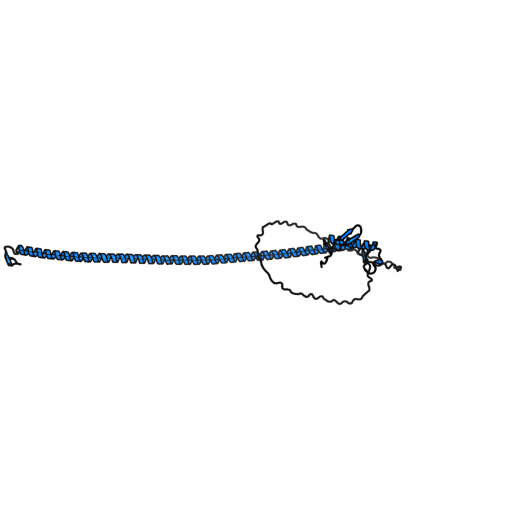9 C CA . THR A 1 182 ? 30.550 -14.091 -50.746 1.00 38.28 182 THR A CA 1
ATOM 1500 C C . THR A 1 182 ? 30.105 -13.811 -49.312 1.00 38.28 182 THR A C 1
ATOM 1502 O O . THR A 1 182 ? 30.472 -14.527 -48.386 1.00 38.28 182 THR A O 1
ATOM 1505 N N . THR A 1 183 ? 29.334 -12.742 -49.116 1.00 37.50 183 THR A N 1
ATOM 1506 C CA . THR A 1 183 ? 28.631 -12.450 -47.858 1.00 37.50 183 THR A CA 1
ATOM 1507 C C . THR A 1 183 ? 27.145 -12.317 -48.145 1.00 37.50 183 THR A C 1
ATOM 1509 O O . THR A 1 183 ? 26.681 -11.303 -48.663 1.00 37.50 183 THR A O 1
ATOM 1512 N N . THR A 1 184 ? 26.411 -13.369 -47.804 1.00 39.47 184 THR A N 1
ATOM 1513 C CA . THR A 1 184 ? 24.952 -13.460 -47.801 1.00 39.47 184 THR A CA 1
ATOM 1514 C C . THR A 1 184 ? 24.400 -12.663 -46.617 1.00 39.47 184 THR A C 1
ATOM 1516 O O . THR A 1 184 ? 24.804 -12.879 -45.475 1.00 39.47 184 THR A O 1
ATOM 1519 N N . SER A 1 185 ? 23.492 -11.725 -46.887 1.00 38.09 185 SER A N 1
ATOM 1520 C CA . SER A 1 185 ? 22.807 -10.914 -45.873 1.00 38.09 185 SER A CA 1
ATOM 1521 C C . SER A 1 185 ? 21.337 -11.316 -45.841 1.00 38.09 185 SER A C 1
ATOM 1523 O O . SER A 1 185 ? 20.627 -11.114 -46.823 1.00 38.09 185 SER A O 1
ATOM 1525 N N . THR A 1 186 ? 20.889 -11.898 -44.732 1.00 40.28 186 THR A N 1
ATOM 1526 C CA . THR A 1 186 ? 19.493 -12.283 -44.497 1.00 40.28 186 THR A CA 1
ATOM 1527 C C . THR A 1 186 ? 18.788 -11.157 -43.745 1.00 40.28 186 THR A C 1
ATOM 1529 O O . THR A 1 186 ? 19.182 -10.798 -42.636 1.00 40.28 186 THR A O 1
ATOM 1532 N N . THR A 1 187 ? 17.757 -10.586 -44.360 1.00 36.06 187 THR A N 1
ATOM 1533 C CA . THR A 1 187 ? 16.922 -9.519 -43.799 1.00 36.06 187 THR A CA 1
ATOM 1534 C C . THR A 1 187 ? 15.764 -10.146 -43.023 1.00 36.06 187 THR A C 1
ATOM 1536 O O . THR A 1 187 ? 14.891 -10.764 -43.624 1.00 36.06 187 THR A O 1
ATOM 1539 N N . THR A 1 188 ? 15.731 -9.985 -41.700 1.00 41.28 188 THR A N 1
ATOM 1540 C CA . THR A 1 188 ? 14.545 -10.277 -40.877 1.00 41.28 188 THR A CA 1
ATOM 1541 C C . THR A 1 188 ? 13.951 -8.980 -40.354 1.00 41.28 188 THR A C 1
ATOM 1543 O O . THR A 1 188 ? 14.538 -8.295 -39.517 1.00 41.28 188 THR A O 1
ATOM 1546 N N . THR A 1 189 ? 12.776 -8.660 -40.877 1.00 38.81 189 THR A N 1
ATOM 1547 C CA . THR A 1 189 ? 11.886 -7.581 -40.458 1.00 38.81 189 THR A CA 1
ATOM 1548 C C . THR A 1 189 ? 11.184 -8.000 -39.166 1.00 38.81 189 THR A C 1
ATOM 1550 O O . THR A 1 189 ? 10.464 -8.995 -39.161 1.00 38.81 189 THR A O 1
ATOM 1553 N N . ILE A 1 190 ? 11.377 -7.258 -38.073 1.00 42.22 190 ILE A N 1
ATOM 1554 C CA . ILE A 1 190 ? 10.563 -7.393 -36.858 1.00 42.22 190 ILE A CA 1
ATOM 1555 C C . ILE A 1 190 ? 9.831 -6.072 -36.648 1.00 42.22 190 ILE A C 1
ATOM 1557 O O . ILE A 1 190 ? 10.432 -5.035 -36.372 1.00 42.22 190 ILE A O 1
ATOM 1561 N N . THR A 1 191 ? 8.517 -6.137 -36.825 1.00 41.94 191 THR A N 1
ATOM 1562 C CA . THR A 1 191 ? 7.557 -5.078 -36.535 1.00 41.94 191 THR A CA 1
ATOM 1563 C C . THR A 1 191 ? 7.009 -5.323 -35.135 1.00 41.94 191 THR A C 1
ATOM 1565 O O . THR A 1 191 ? 6.305 -6.303 -34.916 1.00 41.94 191 THR A O 1
ATOM 1568 N N . THR A 1 192 ? 7.297 -4.435 -34.187 1.00 38.41 192 THR A N 1
ATOM 1569 C CA . THR A 1 192 ? 6.593 -4.396 -32.897 1.00 38.41 192 THR A CA 1
ATOM 1570 C C . THR A 1 192 ? 6.210 -2.962 -32.576 1.00 38.41 192 THR A C 1
ATOM 1572 O O . THR A 1 192 ? 7.017 -2.163 -32.107 1.00 38.41 192 THR A O 1
ATOM 1575 N N . THR A 1 193 ? 4.951 -2.646 -32.860 1.00 48.84 193 THR A N 1
ATOM 1576 C CA . THR A 1 193 ? 4.218 -1.512 -32.305 1.00 48.84 193 THR A CA 1
ATOM 1577 C C . THR A 1 193 ? 3.801 -1.863 -30.884 1.00 48.84 193 THR A C 1
ATOM 1579 O O . THR A 1 193 ? 3.041 -2.810 -30.707 1.00 48.84 193 THR A O 1
ATOM 1582 N N . ASN A 1 194 ? 4.254 -1.108 -29.885 1.00 40.09 194 ASN A N 1
ATOM 1583 C CA . ASN A 1 194 ? 3.572 -1.054 -28.596 1.00 40.09 194 ASN A CA 1
ATOM 1584 C C . ASN A 1 194 ? 3.658 0.356 -28.017 1.00 40.09 194 ASN A C 1
ATOM 1586 O O . ASN A 1 194 ? 4.719 0.857 -27.650 1.00 40.09 194 ASN A O 1
ATOM 1590 N N . THR A 1 195 ? 2.487 0.977 -27.988 1.00 45.78 195 THR A N 1
ATOM 1591 C CA . THR A 1 195 ? 2.196 2.316 -27.498 1.00 45.78 195 THR A CA 1
ATOM 1592 C C . THR A 1 195 ? 1.651 2.174 -26.084 1.00 45.78 195 THR A C 1
ATOM 1594 O O . THR A 1 195 ? 0.581 1.596 -25.918 1.00 45.78 195 THR A O 1
ATOM 1597 N N . LEU A 1 196 ? 2.336 2.713 -25.073 1.00 48.66 196 LEU A N 1
ATOM 1598 C CA . LEU A 1 196 ? 1.747 2.971 -23.754 1.00 48.66 196 LEU A CA 1
ATOM 1599 C C . LEU A 1 196 ? 2.304 4.282 -23.168 1.00 48.66 196 LEU A C 1
ATOM 1601 O O . LEU A 1 196 ? 3.464 4.619 -23.420 1.00 48.66 196 LEU A O 1
ATOM 1605 N N . PRO A 1 197 ? 1.482 5.044 -22.421 1.00 51.47 197 PRO A N 1
ATOM 1606 C CA . PRO A 1 197 ? 1.778 6.416 -22.044 1.00 51.47 197 PRO A CA 1
ATOM 1607 C C . PRO A 1 197 ? 2.622 6.478 -20.768 1.00 51.47 197 PRO A C 1
ATOM 1609 O O . PRO A 1 197 ? 2.338 5.820 -19.768 1.00 51.47 197 PRO A O 1
ATOM 1612 N N . PHE A 1 198 ? 3.657 7.313 -20.807 1.00 37.69 198 PHE A N 1
ATOM 1613 C CA . PHE A 1 198 ? 4.566 7.559 -19.696 1.00 37.69 198 PHE A CA 1
ATOM 1614 C C . PHE A 1 198 ? 4.084 8.782 -18.905 1.00 37.69 198 PHE A C 1
ATOM 1616 O O . PHE A 1 198 ? 4.072 9.899 -19.421 1.00 37.69 198 PHE A O 1
ATOM 1623 N N . ALA A 1 199 ? 3.673 8.571 -17.654 1.00 43.91 199 ALA A N 1
ATOM 1624 C CA . ALA A 1 199 ? 3.380 9.642 -16.709 1.00 43.91 199 ALA A CA 1
ATOM 1625 C C . ALA A 1 199 ? 4.693 10.209 -16.143 1.00 43.91 199 ALA A C 1
ATOM 1627 O O . ALA A 1 199 ? 5.513 9.473 -15.591 1.00 43.91 199 ALA A O 1
ATOM 1628 N N . GLN A 1 200 ? 4.884 11.523 -16.286 1.00 38.91 200 GLN A N 1
ATOM 1629 C CA . GLN A 1 200 ? 6.014 12.269 -15.735 1.00 38.91 200 GLN A CA 1
ATOM 1630 C C . GLN A 1 200 ? 6.005 12.219 -14.205 1.00 38.91 200 GLN A C 1
ATOM 1632 O O . GLN A 1 200 ? 5.035 12.613 -13.558 1.00 38.91 200 GLN A O 1
ATOM 1637 N N . ARG A 1 201 ? 7.117 11.763 -13.624 1.00 39.19 201 ARG A N 1
ATOM 1638 C CA . ARG A 1 201 ? 7.415 11.911 -12.201 1.00 39.19 201 ARG A CA 1
ATOM 1639 C C . ARG A 1 201 ? 8.776 12.578 -12.070 1.00 39.19 201 ARG A C 1
ATOM 1641 O O . ARG A 1 201 ? 9.797 11.979 -12.401 1.00 39.19 201 ARG A O 1
ATOM 1648 N N . ASP A 1 202 ? 8.756 13.816 -11.598 1.00 43.25 202 ASP A N 1
ATOM 1649 C CA . ASP A 1 202 ? 9.941 14.602 -11.289 1.00 43.25 202 ASP A CA 1
ATOM 1650 C C . ASP A 1 202 ? 10.750 13.938 -10.169 1.00 43.25 202 ASP A C 1
ATOM 1652 O O . ASP A 1 202 ? 10.272 13.739 -9.049 1.00 43.25 202 ASP A O 1
ATOM 1656 N N . ARG A 1 203 ? 12.004 13.597 -10.472 1.00 40.72 203 ARG A N 1
ATOM 1657 C CA . ARG A 1 203 ? 13.036 13.301 -9.474 1.00 40.72 203 ARG A CA 1
ATOM 1658 C C . ARG A 1 203 ? 14.309 14.049 -9.838 1.00 40.72 203 ARG A C 1
ATOM 1660 O O . ARG A 1 203 ? 15.120 13.602 -10.643 1.00 40.72 203 ARG A O 1
ATOM 1667 N N . SER A 1 204 ? 14.475 15.192 -9.192 1.00 47.12 204 SER A N 1
ATOM 1668 C CA . SER A 1 204 ? 15.739 15.897 -9.035 1.00 47.12 204 SER A CA 1
ATOM 1669 C C . SER A 1 204 ? 16.687 15.065 -8.164 1.00 47.12 204 SER A C 1
ATOM 1671 O O . SER A 1 204 ? 16.475 14.942 -6.958 1.00 47.12 204 SER A O 1
ATOM 1673 N N . LEU A 1 205 ? 17.728 14.497 -8.774 1.00 41.28 205 LEU A N 1
ATOM 1674 C CA . LEU A 1 205 ? 18.871 13.905 -8.080 1.00 41.28 205 LEU A CA 1
ATOM 1675 C C . LEU A 1 205 ? 20.147 14.595 -8.562 1.00 41.28 205 LEU A C 1
ATOM 1677 O O . LEU A 1 205 ? 20.588 14.425 -9.697 1.00 41.28 205 LEU A O 1
ATOM 1681 N N . SER A 1 206 ? 20.714 15.402 -7.672 1.00 47.28 206 SER A N 1
ATOM 1682 C CA . SER A 1 206 ? 22.055 15.957 -7.760 1.00 47.28 206 SER A CA 1
ATOM 1683 C C . SER A 1 206 ? 23.078 14.855 -7.473 1.00 47.28 206 SER A C 1
ATOM 1685 O O . SER A 1 206 ? 23.082 14.260 -6.398 1.00 47.28 206 SER A O 1
ATOM 1687 N N . LEU A 1 207 ? 23.974 14.592 -8.428 1.00 42.94 207 LEU A N 1
ATOM 1688 C CA . LEU A 1 207 ? 25.181 13.801 -8.196 1.00 42.94 207 LEU A CA 1
ATOM 1689 C C . LEU A 1 207 ? 26.419 14.660 -8.467 1.00 42.94 207 LEU A C 1
ATOM 1691 O O . LEU A 1 207 ? 26.800 14.920 -9.609 1.00 42.94 207 LEU A O 1
ATOM 1695 N N . HIS A 1 208 ? 27.059 15.080 -7.378 1.00 45.16 208 HIS A N 1
ATOM 1696 C CA . HIS A 1 208 ? 28.464 15.456 -7.353 1.00 45.16 208 HIS A CA 1
ATOM 1697 C C . HIS A 1 208 ? 29.319 14.186 -7.310 1.00 45.16 208 HIS A C 1
ATOM 1699 O O . HIS A 1 208 ? 29.175 13.402 -6.383 1.00 45.16 208 HIS A O 1
ATOM 1705 N N . HIS A 1 209 ? 30.218 14.017 -8.280 1.00 40.56 209 HIS A N 1
ATOM 1706 C CA . HIS A 1 209 ? 31.645 13.702 -8.088 1.00 40.56 209 HIS A CA 1
ATOM 1707 C C . HIS A 1 209 ? 32.257 13.258 -9.418 1.00 40.56 209 HIS A C 1
ATOM 1709 O O . HIS A 1 209 ? 32.035 12.149 -9.897 1.00 40.56 209 HIS A O 1
ATOM 1715 N N . ARG A 1 210 ? 33.066 14.140 -10.010 1.00 34.81 210 ARG A N 1
ATOM 1716 C CA . ARG A 1 210 ? 33.930 13.819 -11.145 1.00 34.81 210 ARG A CA 1
ATOM 1717 C C . ARG A 1 210 ? 35.355 13.740 -10.607 1.00 34.81 210 ARG A C 1
ATOM 1719 O O . ARG A 1 210 ? 35.997 14.763 -10.403 1.00 34.81 210 ARG A O 1
ATOM 1726 N N . ASN A 1 211 ? 35.790 12.519 -10.309 1.00 39.84 211 ASN A N 1
ATOM 1727 C CA . ASN A 1 211 ? 37.158 12.214 -9.914 1.00 39.84 211 ASN A CA 1
ATOM 1728 C C . ASN A 1 211 ? 38.012 12.110 -11.188 1.00 39.84 211 ASN A C 1
ATOM 1730 O O . ASN A 1 211 ? 37.708 11.317 -12.082 1.00 39.84 211 ASN A O 1
ATOM 1734 N N . SER A 1 212 ? 39.015 12.977 -11.302 1.00 38.75 212 SER A N 1
ATOM 1735 C CA . SER A 1 212 ? 39.844 13.157 -12.494 1.00 38.75 212 SER A CA 1
ATOM 1736 C C . SER A 1 212 ? 41.144 12.373 -12.314 1.00 38.75 212 SER A C 1
ATOM 1738 O O . SER A 1 212 ? 42.096 12.880 -11.728 1.00 38.75 212 SER A O 1
ATOM 1740 N N . ASN A 1 213 ? 41.183 11.125 -12.791 1.00 37.28 213 ASN A N 1
ATOM 1741 C CA . ASN A 1 213 ? 42.421 10.348 -12.857 1.00 37.28 213 ASN A CA 1
ATOM 1742 C C . ASN A 1 213 ? 43.102 10.569 -14.213 1.00 37.28 213 ASN A C 1
ATOM 1744 O O . ASN A 1 213 ? 42.649 10.091 -15.254 1.00 37.28 213 ASN A O 1
ATOM 1748 N N . ASN A 1 214 ? 44.202 11.316 -14.155 1.00 40.53 214 ASN A N 1
ATOM 1749 C CA . ASN A 1 214 ? 45.208 11.479 -15.196 1.00 40.53 214 ASN A CA 1
ATOM 1750 C C . ASN A 1 214 ? 45.880 10.128 -15.482 1.00 40.53 214 ASN A C 1
ATOM 1752 O O . ASN A 1 214 ? 46.686 9.665 -14.679 1.00 40.53 214 ASN A O 1
ATOM 1756 N N . ASN A 1 215 ? 45.598 9.525 -16.639 1.00 37.38 215 ASN A N 1
ATOM 1757 C CA . ASN A 1 215 ? 46.426 8.452 -17.185 1.00 37.38 215 ASN A CA 1
ATOM 1758 C C . ASN A 1 215 ? 47.383 9.034 -18.227 1.00 37.38 215 ASN A C 1
ATOM 1760 O O . ASN A 1 215 ? 47.006 9.420 -19.333 1.00 37.38 215 ASN A O 1
ATOM 1764 N N . GLN A 1 216 ? 48.635 9.108 -17.797 1.00 37.81 216 GLN A N 1
ATOM 1765 C CA . GLN A 1 216 ? 49.818 9.529 -18.522 1.00 37.81 216 GLN A CA 1
ATOM 1766 C C . GLN A 1 216 ? 50.216 8.416 -19.506 1.00 37.81 216 GLN A C 1
ATOM 1768 O O . GLN A 1 216 ? 50.805 7.411 -19.116 1.00 37.81 216 GLN A O 1
ATOM 1773 N N . TYR A 1 217 ? 49.867 8.568 -20.785 1.00 37.91 217 TYR A N 1
ATOM 1774 C CA . TYR A 1 217 ? 50.358 7.686 -21.846 1.00 37.91 217 TYR A CA 1
ATOM 1775 C C . TYR A 1 217 ? 51.821 8.028 -22.151 1.00 37.91 217 TYR A C 1
ATOM 1777 O O . TYR A 1 217 ? 52.120 9.074 -22.725 1.00 37.91 217 TYR A O 1
ATOM 1785 N N . GLN A 1 218 ? 52.732 7.148 -21.737 1.00 39.69 218 GLN A N 1
ATOM 1786 C CA . GLN A 1 218 ? 54.125 7.149 -22.177 1.00 39.69 218 GLN A CA 1
ATOM 1787 C C . GLN A 1 218 ? 54.217 6.484 -23.555 1.00 39.69 218 GLN A C 1
ATOM 1789 O O . GLN A 1 218 ? 53.851 5.321 -23.725 1.00 39.69 218 GLN A O 1
ATOM 1794 N N . SER A 1 219 ? 54.706 7.233 -24.540 1.00 38.78 219 SER A N 1
ATOM 1795 C CA . SER A 1 219 ? 55.013 6.732 -25.880 1.00 38.78 219 SER A CA 1
ATOM 1796 C C . SER A 1 219 ? 56.348 5.971 -25.877 1.00 38.78 219 SER A C 1
ATOM 1798 O O . SER A 1 219 ? 57.325 6.485 -25.326 1.00 38.78 219 SER A O 1
ATOM 1800 N N . PRO A 1 220 ? 56.450 4.790 -26.515 1.00 43.19 220 PRO A N 1
ATOM 1801 C CA . PRO A 1 220 ? 57.716 4.080 -26.642 1.00 43.19 220 PRO A CA 1
ATOM 1802 C C . PRO A 1 220 ? 58.611 4.762 -27.686 1.00 43.19 220 PRO A C 1
ATOM 1804 O O . PRO A 1 220 ? 58.261 4.899 -28.857 1.00 43.19 220 PRO A O 1
ATOM 1807 N N . SER A 1 221 ? 59.786 5.197 -27.232 1.00 45.41 221 SER A N 1
ATOM 1808 C CA . SER A 1 221 ? 60.862 5.735 -28.063 1.00 45.41 221 SER A CA 1
ATOM 1809 C C . SER A 1 221 ? 61.560 4.589 -28.800 1.00 45.41 221 SER A C 1
ATOM 1811 O O . SER A 1 221 ? 62.332 3.838 -28.205 1.00 45.41 221 SER A O 1
ATOM 1813 N N . SER A 1 222 ? 61.268 4.439 -30.094 1.00 45.66 222 SER A N 1
ATOM 1814 C CA . SER A 1 222 ? 61.954 3.500 -30.984 1.00 45.66 222 SER A CA 1
ATOM 1815 C C . SER A 1 222 ? 63.041 4.239 -31.761 1.00 45.66 222 SER A C 1
ATOM 1817 O O . SER A 1 222 ? 62.756 4.996 -32.688 1.00 45.66 222 SER A O 1
ATOM 1819 N N . LYS A 1 223 ? 64.299 4.022 -31.370 1.00 46.47 223 LYS A N 1
ATOM 1820 C CA . LYS A 1 223 ? 65.488 4.473 -32.099 1.00 46.47 223 LYS A CA 1
ATOM 1821 C C . LYS A 1 223 ? 65.790 3.477 -33.222 1.00 46.47 223 LYS A C 1
ATOM 1823 O O . LYS A 1 223 ? 66.182 2.352 -32.935 1.00 46.47 223 LYS A O 1
ATOM 1828 N N . TYR A 1 224 ? 65.664 3.907 -34.476 1.00 43.69 224 TYR A N 1
ATOM 1829 C CA . TYR A 1 224 ? 66.278 3.240 -35.628 1.00 43.69 224 TYR A CA 1
ATOM 1830 C C . TYR A 1 224 ? 67.231 4.213 -36.341 1.00 43.69 224 TYR A C 1
ATOM 1832 O O . TYR A 1 224 ? 66.926 5.406 -36.417 1.00 43.69 224 TYR A O 1
ATOM 1840 N N . PRO A 1 225 ? 68.380 3.739 -36.851 1.00 49.47 225 PRO A N 1
ATOM 1841 C CA . PRO A 1 225 ? 69.336 4.568 -37.574 1.00 49.47 225 PRO A CA 1
ATOM 1842 C C . PRO A 1 225 ? 68.843 4.837 -39.004 1.00 49.47 225 PRO A C 1
ATOM 1844 O O . PRO A 1 225 ? 68.579 3.908 -39.764 1.00 49.47 225 PRO A O 1
ATOM 1847 N N . GLN A 1 226 ? 68.729 6.115 -39.377 1.00 44.16 226 GLN A N 1
ATOM 1848 C CA . GLN A 1 226 ? 68.477 6.535 -40.756 1.00 44.16 226 GLN A CA 1
ATOM 1849 C C . GLN A 1 226 ? 69.779 6.492 -41.562 1.00 44.16 226 GLN A C 1
ATOM 1851 O O . GLN A 1 226 ? 70.694 7.275 -41.314 1.00 44.16 226 GLN A O 1
ATOM 1856 N N . GLN A 1 227 ? 69.831 5.623 -42.570 1.00 47.62 227 GLN A N 1
ATOM 1857 C CA . GLN A 1 227 ? 70.670 5.833 -43.746 1.00 47.62 227 GLN A CA 1
ATOM 1858 C C . GLN A 1 227 ? 69.854 6.668 -44.740 1.00 47.62 227 GLN A C 1
ATOM 1860 O O . GLN A 1 227 ? 68.855 6.203 -45.283 1.00 47.62 227 GLN A O 1
ATOM 1865 N N . GLN A 1 228 ? 70.241 7.931 -44.921 1.00 47.62 228 GLN A N 1
ATOM 1866 C CA . GLN A 1 228 ? 69.623 8.845 -45.879 1.00 47.62 228 GLN A CA 1
ATOM 1867 C C . GLN A 1 228 ? 70.149 8.538 -47.284 1.00 47.62 228 GLN A C 1
ATOM 1869 O O . GLN A 1 228 ? 71.163 9.084 -47.711 1.00 47.62 228 GLN A O 1
ATOM 1874 N N . GLN A 1 229 ? 69.456 7.669 -48.017 1.00 51.97 229 GLN A N 1
ATOM 1875 C CA . GLN A 1 229 ? 69.471 7.755 -49.475 1.00 51.97 229 GLN A CA 1
ATOM 1876 C C . GLN A 1 229 ? 68.574 8.935 -49.854 1.00 51.97 229 GLN A C 1
ATOM 1878 O O . GLN A 1 229 ? 67.394 8.955 -49.505 1.00 51.97 229 GLN A O 1
ATOM 1883 N N . GLN A 1 230 ? 69.146 9.945 -50.512 1.00 56.81 230 GLN A N 1
ATOM 1884 C CA . GLN A 1 230 ? 68.402 11.060 -51.096 1.00 56.81 230 GLN A CA 1
ATOM 1885 C C . GLN A 1 230 ? 67.524 10.521 -52.231 1.00 56.81 230 GLN A C 1
ATOM 1887 O O . GLN A 1 230 ? 67.913 10.534 -53.394 1.00 56.81 230 GLN A O 1
ATOM 1892 N N . GLN A 1 231 ? 66.345 10.007 -51.884 1.00 57.72 231 GLN A N 1
ATOM 1893 C CA . GLN A 1 231 ? 65.277 9.771 -52.845 1.00 57.72 231 GLN A CA 1
ATOM 1894 C C . GLN A 1 231 ? 64.883 11.143 -53.383 1.00 57.72 231 GLN A C 1
ATOM 1896 O O . GLN A 1 231 ? 64.369 11.979 -52.639 1.00 57.72 231 GLN A O 1
ATOM 1901 N N . GLN A 1 232 ? 65.220 11.408 -54.645 1.00 61.06 232 GLN A N 1
ATOM 1902 C CA . GLN A 1 232 ? 64.744 12.586 -55.355 1.00 61.06 232 GLN A CA 1
ATOM 1903 C C . GLN A 1 232 ? 63.210 12.570 -55.285 1.00 61.06 232 GLN A C 1
ATOM 1905 O O . GLN 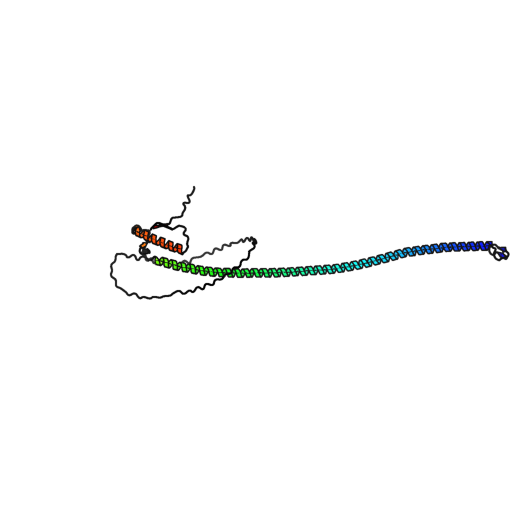A 1 232 ? 62.617 11.574 -55.687 1.00 61.06 232 GLN A O 1
ATOM 1910 N N . PRO A 1 233 ? 62.555 13.610 -54.735 1.00 62.41 233 PRO A N 1
ATOM 1911 C CA . PRO A 1 233 ? 61.101 13.657 -54.705 1.00 62.41 233 PRO A CA 1
ATOM 1912 C C . PRO A 1 233 ? 60.563 13.619 -56.134 1.00 62.41 233 PRO A C 1
ATOM 1914 O O . PRO A 1 233 ? 60.801 14.567 -56.889 1.00 62.41 233 PRO A O 1
ATOM 1917 N N . GLU A 1 234 ? 59.898 12.513 -56.454 1.00 73.56 234 GLU A N 1
ATOM 1918 C CA . GLU A 1 234 ? 59.194 12.229 -57.700 1.00 73.56 234 GLU A CA 1
ATOM 1919 C C . GLU A 1 234 ? 57.979 13.156 -57.837 1.00 73.56 234 GLU A C 1
ATOM 1921 O O . GLU A 1 234 ? 57.240 13.379 -56.870 1.00 73.56 234 GLU A O 1
ATOM 1926 N N . ASP A 1 235 ? 57.782 13.727 -59.027 1.00 81.38 235 ASP A N 1
ATOM 1927 C CA . ASP A 1 235 ? 56.563 14.477 -59.331 1.00 81.38 235 ASP A CA 1
ATOM 1928 C C . ASP A 1 235 ? 55.362 13.519 -59.333 1.00 81.38 235 ASP A C 1
ATOM 1930 O O . ASP A 1 235 ? 55.491 12.341 -59.645 1.00 81.38 235 ASP A O 1
ATOM 1934 N N . LEU A 1 236 ? 54.178 13.979 -58.934 1.00 87.75 236 LEU A N 1
ATOM 1935 C CA . LEU A 1 236 ? 52.986 13.124 -58.888 1.00 87.75 236 LEU A CA 1
ATOM 1936 C C . LEU A 1 236 ? 52.195 13.295 -60.181 1.00 87.75 236 LEU A C 1
ATOM 1938 O O . LEU A 1 236 ? 52.107 14.404 -60.691 1.00 87.75 236 LEU A O 1
ATOM 1942 N N . TYR A 1 237 ? 51.564 12.238 -60.687 1.00 89.25 237 TYR A N 1
ATOM 1943 C CA . TYR A 1 237 ? 50.645 12.347 -61.824 1.00 89.25 237 TYR A CA 1
ATOM 1944 C C . TYR A 1 237 ? 49.203 12.096 -61.386 1.00 89.25 237 TYR A C 1
ATOM 1946 O O . TYR A 1 237 ? 48.941 11.226 -60.557 1.00 89.25 237 TYR A O 1
ATOM 1954 N N . ILE A 1 238 ? 48.267 12.853 -61.961 1.00 92.50 238 ILE A N 1
ATOM 1955 C CA . ILE A 1 238 ? 46.822 12.663 -61.809 1.00 92.50 238 ILE A CA 1
ATOM 1956 C C . ILE A 1 238 ? 46.171 12.677 -63.194 1.00 92.50 238 ILE A C 1
ATOM 1958 O O . ILE A 1 238 ? 46.296 13.654 -63.928 1.00 92.50 238 ILE A O 1
ATOM 1962 N N . CYS A 1 239 ? 45.509 11.582 -63.581 1.00 91.25 239 CYS A N 1
ATOM 1963 C CA . CYS A 1 239 ? 44.911 11.414 -64.916 1.00 91.25 239 CYS A CA 1
ATOM 1964 C C . CYS A 1 239 ? 45.867 11.753 -66.086 1.00 91.25 239 CYS A C 1
ATOM 1966 O O . CYS A 1 239 ? 45.443 12.306 -67.098 1.00 91.25 239 CYS A O 1
ATOM 1968 N N . GLY A 1 240 ? 47.163 11.458 -65.938 1.00 89.75 240 GLY A N 1
ATOM 1969 C CA . GLY A 1 240 ? 48.188 11.765 -66.945 1.00 89.75 240 GLY A CA 1
ATOM 1970 C C . GLY A 1 240 ? 48.694 13.214 -66.954 1.00 89.75 240 GLY A C 1
ATOM 1971 O O . GLY A 1 240 ? 49.523 13.542 -67.794 1.00 89.75 240 GLY A O 1
ATOM 1972 N N . VAL A 1 241 ? 48.244 14.069 -66.029 1.00 91.19 241 VAL A N 1
ATOM 1973 C CA . VAL A 1 241 ? 48.736 15.447 -65.862 1.00 91.19 241 VAL A CA 1
ATOM 1974 C C . VAL A 1 241 ? 49.673 15.524 -64.659 1.00 91.19 241 VAL A C 1
ATOM 1976 O O . VAL A 1 241 ? 49.365 14.981 -63.595 1.00 91.19 241 VAL A O 1
ATOM 1979 N N . THR A 1 242 ? 50.805 16.212 -64.808 1.00 89.56 242 THR A N 1
ATOM 1980 C CA . THR A 1 242 ? 51.776 16.390 -63.724 1.00 89.56 242 THR A CA 1
ATOM 1981 C C . THR A 1 242 ? 51.241 17.345 -62.659 1.00 89.56 242 THR A C 1
ATOM 1983 O O . THR A 1 242 ? 50.851 18.481 -62.933 1.00 89.56 242 THR A O 1
ATOM 1986 N N . LEU A 1 243 ? 51.238 16.881 -61.416 1.00 87.50 243 LEU A N 1
ATOM 1987 C CA . LEU A 1 243 ? 50.933 17.644 -60.220 1.00 87.50 243 LEU A CA 1
ATOM 1988 C C . LEU A 1 243 ? 52.260 18.011 -59.534 1.00 87.50 243 LEU A C 1
ATOM 1990 O O . LEU A 1 243 ? 52.898 17.131 -58.946 1.00 87.50 243 LEU A O 1
ATOM 1994 N N . PRO A 1 244 ? 52.678 19.290 -59.560 1.00 84.31 244 PRO A N 1
ATOM 1995 C CA . PRO A 1 244 ? 53.933 19.691 -58.944 1.00 84.31 244 PRO A CA 1
ATOM 1996 C C . PRO A 1 244 ? 53.894 19.442 -57.440 1.00 84.31 244 P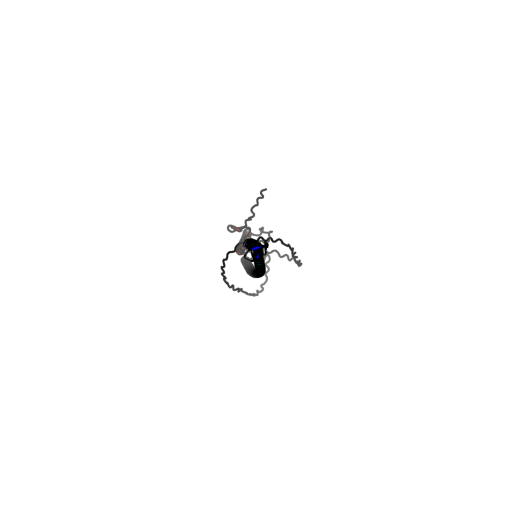RO A C 1
ATOM 1998 O O . PRO A 1 244 ? 53.165 20.102 -56.698 1.00 84.31 244 PRO A O 1
ATOM 2001 N N . ALA A 1 245 ? 54.713 18.497 -56.984 1.00 78.06 245 ALA A N 1
ATOM 2002 C CA . ALA A 1 245 ? 54.865 18.202 -55.564 1.00 78.06 245 ALA A CA 1
ATOM 2003 C C . ALA A 1 245 ? 55.741 19.256 -54.859 1.00 78.06 245 ALA A C 1
ATOM 2005 O O . ALA A 1 245 ? 55.628 19.465 -53.649 1.00 78.06 245 ALA A O 1
ATOM 2006 N N . ARG A 1 246 ? 56.609 19.953 -55.611 1.00 75.69 246 ARG A N 1
ATOM 2007 C CA . ARG A 1 246 ? 57.518 20.985 -55.091 1.00 75.69 246 ARG A CA 1
ATOM 2008 C C . ARG A 1 246 ? 56.953 22.387 -55.321 1.00 75.69 246 ARG A C 1
ATOM 2010 O O . ARG A 1 246 ? 56.687 22.790 -56.446 1.00 75.69 246 ARG A O 1
ATOM 2017 N N . VAL A 1 247 ? 56.889 23.178 -54.249 1.00 68.94 247 VAL A N 1
ATOM 2018 C CA . VAL A 1 247 ? 56.481 24.600 -54.283 1.00 68.94 247 VAL A CA 1
ATOM 2019 C C . VAL A 1 247 ? 57.474 25.474 -55.071 1.00 68.94 247 VAL A C 1
ATOM 2021 O O . VAL A 1 247 ? 57.127 26.567 -55.505 1.00 68.94 247 VAL A O 1
ATOM 2024 N N . ILE A 1 248 ? 58.711 25.003 -55.257 1.00 68.38 248 ILE A N 1
ATOM 2025 C CA . ILE A 1 248 ? 59.842 25.835 -55.688 1.00 68.38 248 ILE A CA 1
ATOM 2026 C C . ILE A 1 248 ? 59.835 26.111 -57.206 1.00 68.38 248 ILE A C 1
ATOM 2028 O O . ILE A 1 248 ? 60.300 27.168 -57.611 1.00 68.38 248 ILE A O 1
ATOM 2032 N N . ASP A 1 249 ? 59.225 25.247 -58.031 1.00 77.25 249 ASP A N 1
ATOM 2033 C CA . ASP A 1 249 ? 59.354 25.304 -59.501 1.00 77.25 249 ASP A CA 1
ATOM 2034 C C . ASP A 1 249 ? 58.007 25.290 -60.256 1.00 77.25 249 ASP A C 1
ATOM 2036 O O . ASP A 1 249 ? 57.872 24.697 -61.325 1.00 77.25 249 ASP A O 1
ATOM 2040 N N . VAL A 1 250 ? 56.980 25.970 -59.736 1.00 81.81 250 VAL A N 1
ATOM 2041 C CA . VAL A 1 250 ? 55.664 26.055 -60.412 1.00 81.81 250 VAL A CA 1
ATOM 2042 C C . VAL A 1 250 ? 55.767 26.707 -61.804 1.00 81.81 250 VAL A C 1
ATOM 2044 O O . VAL A 1 250 ? 54.948 26.436 -62.675 1.00 81.81 250 VAL A O 1
ATOM 2047 N N . SER A 1 251 ? 56.796 27.528 -62.047 1.00 86.38 251 SER A N 1
ATOM 2048 C CA . SER A 1 251 ? 57.045 28.198 -63.332 1.00 86.38 251 SER A CA 1
ATOM 2049 C C . SER A 1 251 ? 57.429 27.259 -64.481 1.00 86.38 251 SER A C 1
ATOM 2051 O O . SER A 1 251 ? 57.362 27.686 -65.631 1.00 86.38 251 SER A O 1
ATOM 2053 N N . LYS A 1 252 ? 57.834 26.013 -64.194 1.00 86.44 252 LYS A N 1
ATOM 2054 C CA . LYS A 1 252 ? 58.201 25.022 -65.221 1.00 86.44 252 LYS A CA 1
ATOM 2055 C C . LYS A 1 252 ? 56.991 24.421 -65.939 1.00 86.44 252 LYS A C 1
ATOM 2057 O O . LYS A 1 252 ? 57.147 23.895 -67.034 1.00 86.44 252 LYS A O 1
ATOM 2062 N N . TYR A 1 253 ? 55.812 24.511 -65.332 1.00 88.19 253 TYR A N 1
ATOM 2063 C CA . TYR A 1 253 ? 54.578 23.921 -65.839 1.00 88.19 253 TYR A CA 1
ATOM 2064 C C . TYR A 1 253 ? 53.737 24.965 -66.568 1.00 88.19 253 TYR A C 1
ATOM 2066 O O . TYR A 1 253 ? 53.666 26.127 -66.151 1.00 88.19 253 TYR A O 1
ATOM 2074 N N . SER A 1 254 ? 53.061 24.557 -67.644 1.00 92.31 254 SER A N 1
ATOM 2075 C CA . SER A 1 254 ? 52.100 25.444 -68.299 1.00 92.31 254 SER A CA 1
ATOM 2076 C C . SER A 1 254 ? 50.924 25.739 -67.357 1.00 92.31 254 SER A C 1
ATOM 2078 O O . SER A 1 254 ? 50.550 24.931 -66.498 1.00 92.31 254 SER A O 1
ATOM 2080 N N . LYS A 1 255 ? 50.316 26.924 -67.487 1.00 89.81 255 LYS A N 1
ATOM 2081 C CA . LYS A 1 255 ? 49.158 27.296 -66.652 1.00 89.81 255 LYS A CA 1
ATOM 2082 C C . LYS A 1 255 ? 47.989 26.346 -66.897 1.00 89.81 255 LYS A C 1
ATOM 2084 O O . LYS A 1 255 ? 47.202 26.087 -65.991 1.00 89.81 255 LYS A O 1
ATOM 2089 N N . GLU A 1 256 ? 47.879 25.851 -68.121 1.00 90.62 256 GLU A N 1
ATOM 2090 C CA . GLU A 1 256 ? 46.878 24.906 -68.583 1.00 90.62 256 GLU A CA 1
ATOM 2091 C C . GLU A 1 256 ? 47.014 23.560 -67.854 1.00 90.62 256 GLU A C 1
ATOM 2093 O O . GLU A 1 256 ? 46.026 23.091 -67.289 1.00 90.62 256 GLU A O 1
ATOM 2098 N N . GLU A 1 257 ? 48.225 22.995 -67.769 1.00 89.38 257 GLU A N 1
ATOM 2099 C CA . GLU A 1 257 ? 48.498 21.750 -67.029 1.00 89.38 257 GLU A CA 1
ATOM 2100 C C . GLU A 1 257 ? 48.215 21.900 -65.531 1.00 89.38 257 GLU A C 1
ATOM 2102 O O . GLU A 1 257 ? 47.517 21.073 -64.942 1.00 89.38 257 GLU A O 1
ATOM 2107 N N . LEU A 1 258 ? 48.674 22.995 -64.916 1.00 89.62 258 LEU A N 1
ATOM 2108 C CA . LEU A 1 258 ? 48.419 23.273 -63.498 1.00 89.62 258 LEU A CA 1
ATOM 2109 C C . LEU A 1 258 ? 46.921 23.358 -63.195 1.00 89.62 258 LEU A C 1
ATOM 2111 O O . LEU A 1 258 ? 46.430 22.752 -62.240 1.00 89.62 258 LEU A O 1
ATOM 2115 N N . ASN A 1 259 ? 46.183 24.110 -64.013 1.00 90.44 259 ASN A N 1
ATOM 2116 C CA . ASN A 1 259 ? 44.745 24.272 -63.843 1.00 90.44 259 ASN A CA 1
ATOM 2117 C C . ASN A 1 259 ? 43.995 22.952 -64.062 1.00 90.44 259 ASN A C 1
ATOM 2119 O O . ASN A 1 259 ? 43.038 22.682 -63.334 1.00 90.44 259 ASN A O 1
ATOM 2123 N N . ALA A 1 260 ? 44.430 22.124 -65.017 1.00 91.00 260 ALA A N 1
ATOM 2124 C CA . ALA A 1 260 ? 43.861 20.801 -65.251 1.00 91.00 260 ALA A CA 1
ATOM 2125 C C . ALA A 1 260 ? 44.084 19.872 -64.045 1.00 91.00 260 ALA A C 1
ATOM 2127 O O . ALA A 1 260 ? 43.120 19.303 -63.527 1.00 91.00 260 ALA A O 1
ATOM 2128 N N . ALA A 1 261 ? 45.313 19.790 -63.523 1.00 90.69 261 ALA A N 1
ATOM 2129 C CA . ALA A 1 261 ? 45.635 18.986 -62.341 1.00 90.69 261 ALA A CA 1
ATOM 2130 C C . ALA A 1 261 ? 44.831 19.425 -61.101 1.00 90.69 261 ALA A C 1
ATOM 2132 O O . ALA A 1 261 ? 44.229 18.599 -60.409 1.00 90.69 261 ALA A O 1
ATOM 2133 N N . ILE A 1 262 ? 44.744 20.738 -60.849 1.00 90.94 262 ILE A N 1
ATOM 2134 C CA . ILE A 1 262 ? 43.920 21.309 -59.769 1.00 90.94 262 ILE A CA 1
ATOM 2135 C C . ILE A 1 262 ? 42.434 20.985 -59.985 1.00 90.94 262 ILE A C 1
ATOM 2137 O O . ILE A 1 262 ? 41.724 20.652 -59.032 1.00 90.94 262 ILE A O 1
ATOM 2141 N N . GLY A 1 263 ? 41.961 21.046 -61.232 1.00 91.25 263 GLY A N 1
ATOM 2142 C CA . GLY A 1 263 ? 40.603 20.679 -61.617 1.00 91.25 263 GLY A CA 1
ATOM 2143 C C . GLY A 1 263 ? 40.265 19.232 -61.263 1.00 91.25 263 GLY A C 1
ATOM 2144 O O . GLY A 1 263 ? 39.254 18.983 -60.598 1.00 91.25 263 GLY A O 1
ATOM 2145 N N . HIS A 1 264 ? 41.140 18.292 -61.633 1.00 92.00 264 HIS A N 1
ATOM 2146 C CA . HIS A 1 264 ? 40.997 16.873 -61.305 1.00 92.00 264 HIS A CA 1
ATOM 2147 C C . HIS A 1 264 ? 41.023 16.623 -59.795 1.00 92.00 264 HIS A C 1
ATOM 2149 O O . HIS A 1 264 ? 40.166 15.896 -59.291 1.00 92.00 264 HIS A O 1
ATOM 2155 N N . LEU A 1 265 ? 41.914 17.285 -59.048 1.00 91.44 265 LEU A N 1
ATOM 2156 C CA . LEU A 1 265 ? 41.945 17.188 -57.587 1.00 91.44 265 LEU A CA 1
ATOM 2157 C C . LEU A 1 265 ? 40.646 17.676 -56.951 1.00 91.44 265 LEU A C 1
ATOM 2159 O O . LEU A 1 265 ? 40.057 16.969 -56.136 1.00 91.44 265 LEU A O 1
ATOM 2163 N N . ILE A 1 266 ? 40.170 18.870 -57.315 1.00 91.94 266 ILE A N 1
ATOM 2164 C CA . ILE A 1 266 ? 38.935 19.411 -56.737 1.00 91.94 266 ILE A CA 1
ATOM 2165 C C . ILE A 1 266 ? 37.730 18.548 -57.129 1.00 91.94 266 ILE A C 1
ATOM 2167 O O . ILE A 1 266 ? 36.816 18.360 -56.319 1.00 91.94 266 ILE A O 1
ATOM 2171 N N . HIS A 1 267 ? 37.722 17.983 -58.338 1.00 90.88 267 HIS A N 1
ATOM 2172 C CA . HIS A 1 267 ? 36.701 17.027 -58.744 1.00 90.88 267 HIS A CA 1
ATOM 2173 C C . HIS A 1 267 ? 36.747 15.749 -57.892 1.00 90.88 267 HIS A C 1
ATOM 2175 O O . HIS A 1 267 ? 35.726 15.396 -57.297 1.00 90.88 267 HIS A O 1
ATOM 2181 N N . MET A 1 268 ? 37.919 15.122 -57.743 1.00 91.31 268 MET A N 1
ATOM 2182 C CA . MET A 1 268 ? 38.126 13.948 -56.889 1.00 91.31 268 MET A CA 1
ATOM 2183 C C . MET A 1 268 ? 37.681 14.223 -55.449 1.00 91.31 268 MET A C 1
ATOM 2185 O O . MET A 1 268 ? 36.885 13.467 -54.891 1.00 91.31 268 MET A O 1
ATOM 2189 N N . PHE A 1 269 ? 38.134 15.331 -54.854 1.00 91.62 269 PHE A N 1
ATOM 2190 C CA . PHE A 1 269 ? 37.709 15.741 -53.517 1.00 91.62 269 PHE A CA 1
ATOM 2191 C C . PHE A 1 269 ? 36.190 15.898 -53.451 1.00 91.62 269 PHE A C 1
ATOM 2193 O O . PHE A 1 269 ? 35.568 15.381 -52.527 1.00 91.62 269 PHE A O 1
ATOM 2200 N N . GLY A 1 270 ? 35.572 16.548 -54.439 1.00 90.56 270 GLY A N 1
ATOM 2201 C CA . GLY A 1 270 ? 34.120 16.701 -54.514 1.00 90.56 270 GLY A CA 1
ATOM 2202 C C . GLY A 1 270 ? 33.374 15.363 -54.512 1.00 90.56 270 GLY A C 1
ATOM 2203 O O . GLY A 1 270 ? 32.375 15.227 -53.800 1.00 90.56 270 GLY A O 1
ATOM 2204 N N . VAL A 1 271 ? 33.872 14.366 -55.251 1.00 90.69 271 VAL A N 1
ATOM 2205 C CA . VAL A 1 271 ? 33.317 13.004 -55.259 1.00 90.69 271 VAL A CA 1
ATOM 2206 C C . VAL A 1 271 ? 33.487 12.347 -53.888 1.00 90.69 271 VAL A C 1
ATOM 2208 O O . VAL A 1 271 ? 32.496 11.899 -53.314 1.00 90.69 271 VAL A O 1
ATOM 2211 N N . ILE A 1 272 ? 34.693 12.369 -53.312 1.00 91.00 272 ILE A N 1
ATOM 2212 C CA . ILE A 1 272 ? 34.985 11.785 -51.990 1.00 91.00 272 ILE A CA 1
ATOM 2213 C C . ILE A 1 272 ? 34.104 12.412 -50.901 1.00 91.00 272 ILE A C 1
ATOM 2215 O O . ILE A 1 272 ? 33.522 11.704 -50.085 1.00 91.00 272 ILE A O 1
ATOM 2219 N N . ILE A 1 273 ? 33.962 13.736 -50.889 1.00 92.44 273 ILE A N 1
ATOM 2220 C CA . ILE A 1 273 ? 33.193 14.472 -49.878 1.00 92.44 273 ILE A CA 1
ATOM 2221 C C . ILE A 1 273 ? 31.705 14.134 -49.963 1.00 92.44 273 ILE A C 1
ATOM 2223 O O . ILE A 1 273 ? 31.088 13.840 -48.936 1.00 92.44 273 ILE A O 1
ATOM 2227 N N . ARG A 1 274 ? 31.130 14.141 -51.177 1.00 89.50 274 ARG A N 1
ATOM 2228 C CA . ARG A 1 274 ? 29.730 13.742 -51.398 1.00 89.50 274 ARG A CA 1
ATOM 2229 C C . ARG A 1 274 ? 29.507 12.290 -50.992 1.00 89.50 274 ARG A C 1
ATOM 2231 O O . ARG A 1 274 ? 28.500 11.993 -50.360 1.00 89.50 274 ARG A O 1
ATOM 2238 N N . TYR A 1 275 ? 30.463 11.417 -51.299 1.00 86.50 275 TYR A N 1
ATOM 2239 C CA . TYR A 1 275 ? 30.385 9.996 -50.990 1.00 86.50 275 TYR A CA 1
ATOM 2240 C C . TYR A 1 275 ? 30.485 9.703 -49.485 1.00 86.50 275 TYR A C 1
ATOM 2242 O O . TYR A 1 275 ? 29.720 8.913 -48.934 1.00 86.50 275 TYR A O 1
ATOM 2250 N N . LEU A 1 276 ? 31.401 10.375 -48.785 1.00 88.25 276 LEU A N 1
ATOM 2251 C CA . LEU A 1 276 ? 31.554 10.254 -47.334 1.00 88.25 276 LEU A CA 1
ATOM 2252 C C . LEU A 1 276 ? 30.457 10.999 -46.555 1.00 88.25 276 LEU A C 1
ATOM 2254 O O . LEU A 1 276 ? 30.333 10.794 -45.345 1.00 88.25 276 LEU A O 1
ATOM 2258 N N . GLY A 1 277 ? 29.672 11.852 -47.223 1.00 88.06 277 GLY A N 1
ATOM 2259 C CA . GLY A 1 277 ? 28.657 12.697 -46.596 1.00 88.06 277 GLY A CA 1
ATOM 2260 C C . GLY A 1 277 ? 29.253 13.736 -45.643 1.00 88.06 277 GLY A C 1
ATOM 2261 O O . GLY A 1 277 ? 28.602 14.141 -44.681 1.00 88.06 277 GLY A O 1
ATOM 2262 N N . VAL A 1 278 ? 30.509 14.138 -45.860 1.00 92.06 278 VAL A N 1
ATOM 2263 C CA . VAL A 1 278 ? 31.198 15.108 -45.001 1.00 92.06 278 VAL A CA 1
ATOM 2264 C C . VAL A 1 278 ? 30.792 16.514 -45.420 1.00 92.06 278 VAL A C 1
ATOM 2266 O O . VAL A 1 278 ? 30.875 16.883 -46.587 1.00 92.06 278 VAL A O 1
ATOM 2269 N N . LYS A 1 279 ? 30.373 17.339 -44.460 1.00 92.94 279 LYS A N 1
ATOM 2270 C CA . LYS A 1 279 ? 30.133 18.761 -44.709 1.00 92.94 279 LYS A CA 1
ATOM 2271 C C . LYS A 1 279 ? 31.437 19.528 -44.511 1.00 92.94 279 LYS A C 1
ATOM 2273 O O . LYS A 1 279 ? 31.929 19.625 -43.391 1.00 92.94 279 LYS A O 1
ATOM 2278 N N . LEU A 1 280 ? 31.989 20.075 -45.591 1.00 89.38 280 LEU A N 1
ATOM 2279 C CA . LEU A 1 280 ? 33.153 20.951 -45.500 1.00 89.38 280 LEU A CA 1
ATOM 2280 C C . LEU A 1 280 ? 32.796 22.305 -44.860 1.00 89.38 280 LEU A C 1
ATOM 2282 O O . LEU A 1 280 ? 31.682 22.799 -45.055 1.00 89.38 280 LEU A O 1
ATOM 2286 N N . PRO A 1 281 ? 33.749 22.957 -44.166 1.00 90.25 281 PRO A N 1
ATOM 2287 C CA . PRO A 1 281 ? 33.570 24.316 -43.650 1.00 90.25 281 PRO A CA 1
ATOM 2288 C C . PRO A 1 281 ? 33.598 25.394 -44.751 1.00 90.25 281 PRO A C 1
ATOM 2290 O O . PRO A 1 281 ? 33.319 26.562 -44.478 1.00 90.25 281 PRO A O 1
ATOM 2293 N N . PHE A 1 282 ? 33.914 25.017 -45.994 1.00 90.06 282 PHE A N 1
ATOM 2294 C CA . PHE A 1 282 ? 33.919 25.893 -47.162 1.00 90.06 282 PHE A CA 1
ATOM 2295 C C . PHE A 1 282 ? 33.151 25.259 -48.335 1.00 90.06 282 PHE A C 1
ATOM 2297 O O . PHE A 1 282 ? 33.259 24.053 -48.568 1.00 90.06 282 PHE A O 1
ATOM 2304 N N . PRO A 1 283 ? 32.379 26.052 -49.095 1.00 89.94 283 PRO A N 1
ATOM 2305 C CA . PRO A 1 283 ? 31.749 25.599 -50.324 1.00 89.94 283 PRO A CA 1
ATOM 2306 C C . PRO A 1 283 ? 32.761 25.567 -51.477 1.00 89.94 283 PRO A C 1
ATOM 2308 O O . PRO A 1 283 ? 33.538 26.506 -51.682 1.00 89.94 283 PRO A O 1
ATOM 2311 N N . ILE A 1 284 ? 32.708 24.488 -52.253 1.00 91.25 284 ILE A N 1
ATOM 2312 C CA . ILE A 1 284 ? 33.408 24.352 -53.533 1.00 91.25 284 ILE A CA 1
ATOM 2313 C C . ILE A 1 284 ? 32.453 24.841 -54.626 1.00 91.25 284 ILE A C 1
ATOM 2315 O O . ILE A 1 284 ? 31.333 24.339 -54.732 1.00 91.25 284 ILE A O 1
ATOM 2319 N N . TYR A 1 285 ? 32.880 25.817 -55.425 1.00 90.56 285 TYR A N 1
ATOM 2320 C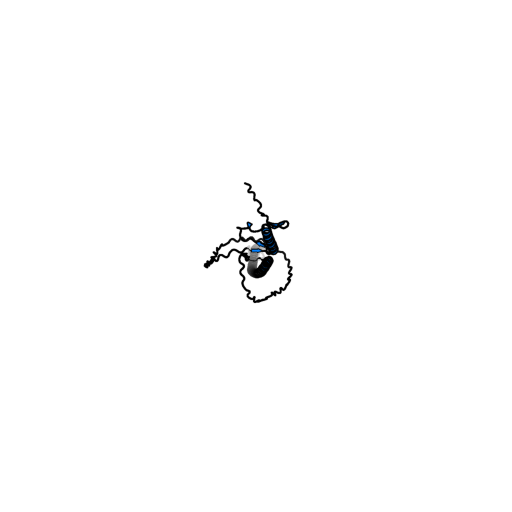 CA . TYR A 1 285 ? 32.108 26.335 -56.554 1.00 90.56 285 TYR A CA 1
ATOM 2321 C C . TYR A 1 285 ? 32.710 25.863 -57.873 1.00 90.56 285 TYR A C 1
ATOM 2323 O O . TYR A 1 285 ? 33.928 25.834 -58.035 1.00 90.56 285 TYR A O 1
ATOM 2331 N N . TYR A 1 286 ? 31.841 25.567 -58.835 1.00 89.06 286 TYR A N 1
ATOM 2332 C CA . TYR A 1 286 ? 32.221 25.211 -60.197 1.00 89.06 286 TYR A CA 1
ATOM 2333 C C . TYR A 1 286 ? 31.778 26.345 -61.125 1.00 89.06 286 TYR A C 1
ATOM 2335 O O . TYR A 1 286 ? 30.580 26.538 -61.333 1.00 89.06 286 TYR A O 1
ATOM 2343 N N . LYS A 1 287 ? 32.725 27.135 -61.646 1.00 88.25 287 LYS A N 1
ATOM 2344 C CA . LYS A 1 287 ? 32.456 28.134 -62.690 1.00 88.25 287 LYS A CA 1
ATOM 2345 C C . LYS A 1 287 ? 33.151 27.672 -63.961 1.00 88.25 287 LYS A C 1
ATOM 2347 O O . LYS A 1 287 ? 34.376 27.658 -64.012 1.00 88.25 287 LYS A O 1
ATOM 2352 N N . THR A 1 288 ? 32.346 27.281 -64.947 1.00 84.94 288 THR A N 1
ATOM 2353 C CA . THR A 1 288 ? 32.800 26.696 -66.219 1.00 84.94 288 THR A CA 1
ATOM 2354 C C . THR A 1 288 ? 33.786 25.541 -66.002 1.00 84.94 288 THR A C 1
ATOM 2356 O O . THR A 1 288 ? 33.383 24.516 -65.460 1.00 84.94 288 THR A O 1
ATOM 2359 N N . MET A 1 289 ? 35.051 25.710 -66.391 1.00 74.69 289 MET A N 1
ATOM 2360 C CA . MET A 1 289 ? 36.108 24.691 -66.323 1.00 74.69 289 MET A CA 1
ATOM 2361 C C . MET A 1 289 ? 37.020 24.849 -65.097 1.00 74.69 289 MET A C 1
ATOM 2363 O O . MET A 1 289 ? 37.903 24.027 -64.883 1.00 74.69 289 MET A O 1
ATOM 2367 N N . TYR A 1 290 ? 36.809 25.885 -64.277 1.00 83.19 290 TYR A N 1
ATOM 2368 C CA . TYR A 1 290 ? 37.709 26.237 -63.180 1.00 83.19 290 TYR A CA 1
ATOM 2369 C C . TYR A 1 290 ? 36.992 26.125 -61.832 1.00 83.19 290 TYR A C 1
ATOM 2371 O O . TYR A 1 290 ? 36.233 27.026 -61.444 1.00 83.19 290 TYR A O 1
ATOM 2379 N N . PRO A 1 291 ? 37.194 25.021 -61.096 1.00 85.94 291 PRO A N 1
ATOM 2380 C CA . PRO A 1 291 ? 36.696 24.925 -59.739 1.00 85.94 291 PRO A CA 1
ATOM 2381 C C . PRO A 1 291 ? 37.482 25.858 -58.809 1.00 85.94 291 PRO A C 1
ATOM 2383 O O . PRO A 1 291 ? 38.702 25.974 -58.903 1.00 85.94 291 PRO A O 1
ATOM 2386 N N . TYR A 1 292 ? 36.785 26.523 -57.887 1.00 88.31 292 TYR A N 1
ATOM 2387 C CA . TYR A 1 292 ? 37.415 27.381 -56.883 1.00 88.31 292 TYR A CA 1
ATOM 2388 C C . TYR A 1 292 ? 36.753 27.243 -55.512 1.00 88.31 292 TYR A C 1
ATOM 2390 O O . TYR A 1 292 ? 35.553 26.989 -55.379 1.00 88.31 292 TYR A O 1
ATOM 2398 N N . ILE A 1 293 ? 37.550 27.458 -54.468 1.00 89.06 293 ILE A N 1
ATOM 2399 C CA . ILE A 1 293 ? 37.109 27.448 -53.072 1.00 89.06 293 ILE A CA 1
ATOM 2400 C C . ILE A 1 293 ? 36.989 28.896 -52.606 1.00 89.06 293 ILE A C 1
ATOM 2402 O O . ILE A 1 293 ? 37.929 29.676 -52.750 1.00 89.06 293 ILE A O 1
ATOM 2406 N N . ARG A 1 294 ? 35.842 29.277 -52.027 1.00 88.31 294 ARG A N 1
ATOM 2407 C CA . ARG A 1 294 ? 35.746 30.561 -51.316 1.00 88.31 294 ARG A CA 1
ATOM 2408 C C . ARG A 1 294 ? 35.956 30.333 -49.834 1.00 88.31 294 ARG A C 1
ATOM 2410 O O . ARG A 1 294 ? 35.241 29.546 -49.218 1.00 88.31 294 ARG A O 1
ATOM 2417 N N . SER A 1 295 ? 36.893 31.085 -49.266 1.00 84.12 295 SER A N 1
ATOM 2418 C CA . SER A 1 295 ? 37.013 31.194 -47.820 1.00 84.12 295 SER A CA 1
ATOM 2419 C C . SER A 1 295 ? 35.737 31.820 -47.257 1.00 84.12 295 SER A C 1
ATOM 2421 O O . SER A 1 295 ? 35.341 32.918 -47.648 1.00 84.12 295 SER A O 1
ATOM 2423 N N . THR A 1 296 ? 35.084 31.097 -46.353 1.00 80.75 296 THR A N 1
ATOM 2424 C CA . THR A 1 296 ? 33.921 31.552 -45.582 1.00 80.75 296 THR A CA 1
ATOM 2425 C C . THR A 1 296 ? 34.326 32.319 -44.336 1.00 80.75 296 THR A C 1
ATOM 2427 O O . THR A 1 296 ? 33.455 32.622 -43.523 1.00 80.75 296 THR A O 1
ATOM 2430 N N . ILE A 1 297 ? 35.615 32.647 -44.172 1.00 78.94 297 ILE A N 1
ATOM 2431 C CA . ILE A 1 297 ? 36.073 33.538 -43.111 1.00 78.94 297 ILE A CA 1
ATOM 2432 C C . ILE A 1 297 ? 35.412 34.892 -43.372 1.00 78.94 297 ILE A C 1
ATOM 2434 O O . ILE A 1 297 ? 35.924 35.741 -44.104 1.00 78.94 297 ILE A O 1
ATOM 2438 N N . ALA A 1 298 ? 34.222 35.070 -42.798 1.00 65.44 298 ALA A N 1
ATOM 2439 C CA . ALA A 1 298 ? 33.609 36.360 -42.625 1.00 65.44 298 ALA A CA 1
ATOM 2440 C C . ALA A 1 298 ? 34.700 37.218 -42.000 1.00 65.44 298 ALA A C 1
ATOM 2442 O O . ALA A 1 298 ? 35.251 36.846 -40.962 1.00 65.44 298 ALA A O 1
ATOM 2443 N N . LYS A 1 299 ? 35.065 38.325 -42.654 1.00 64.75 299 LYS A N 1
ATOM 2444 C CA . LYS A 1 299 ? 35.842 39.368 -41.995 1.00 64.75 299 LYS A CA 1
ATOM 2445 C C . LYS A 1 299 ? 35.035 39.724 -40.749 1.00 64.75 299 LYS A C 1
ATOM 2447 O O . LYS A 1 299 ? 34.082 40.493 -40.856 1.00 64.75 299 LYS A O 1
ATOM 2452 N N . GLN A 1 300 ? 35.373 39.142 -39.596 1.00 60.75 300 GLN A N 1
ATOM 2453 C CA . GLN A 1 300 ? 35.053 39.710 -38.300 1.00 60.75 300 GLN A CA 1
ATOM 2454 C C . GLN A 1 300 ? 35.780 41.045 -38.328 1.00 60.75 300 GLN A C 1
ATOM 2456 O O . GLN A 1 300 ? 36.956 41.145 -37.987 1.00 60.75 300 GLN A O 1
ATOM 2461 N N . ARG A 1 301 ? 35.118 42.053 -38.905 1.00 60.94 301 ARG A N 1
ATOM 2462 C CA . ARG A 1 301 ? 35.540 43.433 -38.797 1.00 60.94 301 ARG A CA 1
ATOM 2463 C C . ARG A 1 301 ? 35.553 43.675 -37.304 1.00 60.94 301 ARG A C 1
ATOM 2465 O O . ARG A 1 301 ? 34.513 43.671 -36.654 1.00 60.94 301 ARG A O 1
ATOM 2472 N N . HIS A 1 302 ? 36.766 43.736 -36.783 1.00 60.22 302 HIS A N 1
ATOM 2473 C CA . HIS A 1 302 ? 37.075 44.222 -35.464 1.00 60.22 302 HIS A CA 1
ATOM 2474 C C . HIS A 1 302 ? 36.497 45.642 -35.430 1.00 60.22 302 HIS A C 1
ATOM 2476 O O . HIS A 1 302 ? 37.114 46.569 -35.946 1.00 60.22 302 HIS A O 1
ATOM 2482 N N . ASN A 1 303 ? 35.259 45.786 -34.950 1.00 59.97 303 ASN A N 1
ATOM 2483 C CA . ASN A 1 303 ? 34.741 47.072 -34.510 1.00 59.97 303 ASN A CA 1
ATOM 2484 C C . ASN A 1 303 ? 35.550 47.414 -33.256 1.00 59.97 303 ASN A C 1
ATOM 2486 O O . ASN A 1 303 ? 35.196 47.001 -32.152 1.00 59.97 303 ASN A O 1
ATOM 2490 N N . ARG A 1 304 ? 36.701 48.047 -33.477 1.00 56.22 304 ARG A N 1
ATOM 2491 C CA . ARG A 1 304 ? 37.322 48.949 -32.515 1.00 56.22 304 ARG A CA 1
ATOM 2492 C C . ARG A 1 304 ? 36.841 50.352 -32.829 1.00 56.22 304 ARG A C 1
ATOM 2494 O O . ARG A 1 304 ? 36.760 50.659 -34.039 1.00 56.22 304 ARG A O 1
#

Foldseek 3Di:
DAAPPPRDDDPDNHDPVVVVVVVVVVVVVVVVVVVVVVVVVVVVVVVVVVVVVVVVVVVVVVVVVVVVVVVVVVVVVVVVVVVVVVVVVVVVVVVVVVVVVVVVVVVVVVVVVVVVVVVVVVVVVVVVVVVVVVVVVVVLVVVLVVLQVVQVWDQAPPPPVDDPDDDDDDDDDDDDDDDDDDDDDDDDDDDDDDDDDDDDDDDDDDDDDDDDDDDDDDDDDDDDDDPDDPPPRGFIDTNNATDGPDPPPPVVDDPVSNQVVVLRVVVSVVVSCVSVVPDDPWDWDDDPSGIDIDDPPDPPPPPD

Organism: NCBI:txid1195481

pLDDT: mean 79.78, std 22.37, range [34.16, 98.69]

InterPro domains:
  IPR018791 UV radiation resistance protein/autophagy-related protein 14 [PF10186] (3-157)

Sequence (304 aa):
MECHYCHTLNRKFYCRQCLKDKLDSHNGELVQLEVERDKLVNEAAQFVKSTSRMRQLWSEKHNSISNIKKATEEKQRINKESEAARKRIQQLRIEIEKRRNRLENVDRCHIEKAMEDCTKDIQHIKQQWYRVHKMTVSARRVLVQEIVSLFDFKPGVVEDSSTMIMESPRPISLTCSNSSTTTTSTTTTITTTNTLPFAQRDRSLSLHHRNSNNNQYQSPSSKYPQQQQQQQPEDLYICGVTLPARVIDVSKYSKEELNAAIGHLIHMFGVIIRYLGVKLPFPIYYKTMYPYIRSTIAKQRHNR